Protein AF-X6LGA8-F1 (afdb_monomer)

pLDDT: mean 75.57, std 13.33, range [32.28, 92.19]

Mean predicted aligned error: 13.66 Å

Solvent-accessible surface area (backbone atoms only — not comparable to full-atom values): 10591 Å² total; per-residue (Å²): 126,65,73,75,79,48,69,68,54,48,52,50,51,20,56,72,63,32,53,94,98,47,85,37,74,84,84,83,55,81,50,72,78,73,37,45,85,49,74,48,50,72,69,56,51,54,55,22,58,78,67,74,40,46,68,60,52,52,51,52,35,40,51,52,51,49,52,56,55,47,58,57,50,51,55,50,52,54,51,51,52,52,54,47,52,55,48,50,55,48,53,53,31,58,77,67,67,39,59,67,63,46,49,52,54,48,52,64,68,62,35,52,65,74,69,91,71,88,49,79,48,77,46,81,39,82,44,55,85,89,41,60,74,53,55,55,51,51,51,51,54,49,53,54,49,52,55,51,50,30,52,54,27,50,76,70,75,42,69,59,41,59,65,51,56,38,38,38,36,41,37,101,88,48,81,46,76,53,68,72,68,87

Structure (mmCIF, N/CA/C/O backbone):
data_AF-X6LGA8-F1
#
_entry.id   AF-X6LGA8-F1
#
loop_
_atom_site.group_PDB
_atom_site.id
_atom_site.type_symbol
_atom_site.label_atom_id
_atom_site.label_alt_id
_atom_site.label_comp_id
_atom_site.label_asym_id
_atom_site.label_entity_id
_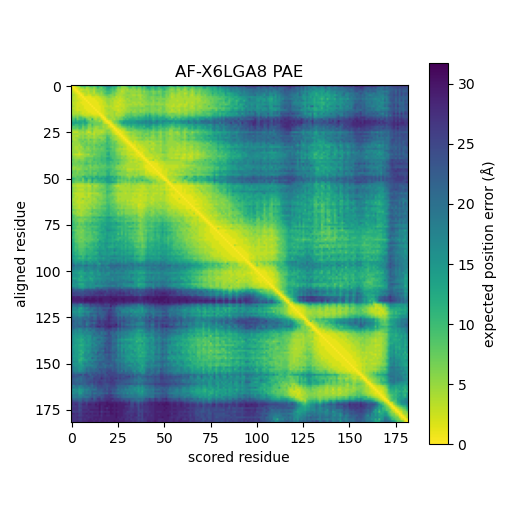atom_site.label_seq_id
_atom_site.pdbx_PDB_ins_code
_atom_site.Cartn_x
_atom_site.Cartn_y
_atom_site.Cartn_z
_atom_site.occupancy
_atom_site.B_iso_or_equiv
_atom_site.auth_seq_id
_atom_site.auth_comp_id
_atom_site.auth_asym_id
_atom_site.auth_atom_id
_atom_site.pdbx_PDB_model_num
ATOM 1 N N . THR A 1 1 ? 5.464 -0.122 -27.907 1.00 58.84 1 THR A N 1
ATOM 2 C CA . THR A 1 1 ? 6.732 -0.693 -27.401 1.00 58.84 1 THR A CA 1
ATOM 3 C C . THR A 1 1 ? 6.424 -1.488 -26.156 1.00 58.84 1 THR A C 1
ATOM 5 O O . THR A 1 1 ? 5.594 -1.033 -25.379 1.00 58.84 1 THR A O 1
ATOM 8 N N . PHE A 1 2 ? 7.019 -2.669 -25.993 1.00 66.31 2 PHE A N 1
ATOM 9 C CA . PHE A 1 2 ? 6.790 -3.534 -24.835 1.00 66.31 2 PHE A CA 1
ATOM 10 C C . PHE A 1 2 ? 8.040 -3.523 -23.955 1.00 66.31 2 PHE A C 1
ATOM 12 O O . PHE A 1 2 ? 9.129 -3.857 -24.418 1.00 66.31 2 PHE A O 1
ATOM 19 N N . LEU A 1 3 ? 7.873 -3.096 -22.706 1.00 75.31 3 LEU A N 1
ATOM 20 C CA . LEU A 1 3 ? 8.907 -3.107 -21.682 1.00 75.31 3 LEU A CA 1
ATOM 21 C C . LEU A 1 3 ? 8.407 -4.020 -20.570 1.00 75.31 3 LEU A C 1
ATOM 23 O O . LEU A 1 3 ? 7.473 -3.642 -19.869 1.00 75.31 3 LEU A O 1
ATOM 27 N N . SER A 1 4 ? 9.027 -5.188 -20.400 1.00 78.56 4 SER A N 1
ATOM 28 C CA . SER A 1 4 ? 8.792 -5.959 -19.181 1.00 78.56 4 SER A CA 1
ATOM 29 C C . SER A 1 4 ? 9.309 -5.162 -18.001 1.00 78.56 4 SER A C 1
ATOM 31 O O . SER A 1 4 ? 10.468 -4.744 -17.988 1.00 78.56 4 SER A O 1
ATOM 33 N N . GLU A 1 5 ? 8.459 -4.904 -17.019 1.00 77.06 5 GLU A N 1
ATOM 34 C CA . GLU A 1 5 ? 8.872 -4.131 -15.849 1.00 77.06 5 GLU A CA 1
ATOM 35 C C . GLU A 1 5 ? 9.581 -5.037 -14.836 1.00 77.06 5 GLU A C 1
ATOM 37 O O . GLU A 1 5 ? 10.586 -4.641 -14.240 1.00 77.06 5 GLU A O 1
ATOM 42 N N . GLU A 1 6 ? 9.120 -6.282 -14.711 1.00 80.88 6 GLU A N 1
ATOM 43 C CA . GLU A 1 6 ? 9.632 -7.253 -13.752 1.00 80.88 6 GLU A CA 1
ATOM 44 C C . GLU A 1 6 ? 10.523 -8.322 -14.395 1.00 80.88 6 GLU A C 1
ATOM 46 O O . GLU A 1 6 ? 10.325 -8.753 -15.529 1.00 80.88 6 GLU A O 1
ATOM 51 N N . LEU A 1 7 ? 11.484 -8.828 -13.617 1.00 82.06 7 LEU A N 1
ATOM 52 C CA . LEU A 1 7 ? 12.340 -9.941 -14.038 1.00 82.06 7 LEU A CA 1
ATOM 53 C C . LEU A 1 7 ? 11.559 -11.262 -14.179 1.00 82.06 7 LEU A C 1
ATOM 55 O O . LEU A 1 7 ? 11.921 -12.112 -14.988 1.00 82.06 7 LEU A O 1
ATOM 59 N N . SER A 1 8 ? 10.504 -11.439 -13.382 1.00 83.88 8 SER A N 1
ATOM 60 C CA . SER A 1 8 ? 9.582 -12.583 -13.429 1.00 83.88 8 SER A CA 1
ATOM 61 C C . SER A 1 8 ? 8.923 -12.710 -14.806 1.00 83.88 8 SER A C 1
ATOM 63 O O . SER A 1 8 ? 8.886 -13.797 -15.381 1.00 83.88 8 SER A O 1
ATOM 65 N N . GLU A 1 9 ? 8.468 -11.588 -15.356 1.00 84.31 9 GLU A N 1
ATOM 66 C CA . GLU A 1 9 ? 7.854 -11.486 -16.675 1.00 84.31 9 GLU A CA 1
ATOM 67 C C . GLU A 1 9 ? 8.860 -11.828 -17.780 1.00 84.31 9 GLU A C 1
ATOM 69 O O . GLU A 1 9 ? 8.568 -12.651 -18.647 1.00 84.31 9 GLU A O 1
ATOM 74 N N . GLU A 1 10 ? 10.087 -11.302 -17.699 1.00 85.69 10 GLU A N 1
ATOM 75 C CA . GLU A 1 10 ? 11.157 -11.653 -18.642 1.00 85.69 10 GLU A CA 1
ATOM 76 C C . GLU A 1 10 ? 11.469 -13.156 -18.624 1.00 85.69 10 GLU A C 1
ATOM 78 O O . GLU A 1 10 ? 11.628 -13.778 -19.676 1.00 85.69 10 GLU A O 1
ATOM 83 N N . LEU A 1 11 ? 11.552 -13.754 -17.430 1.00 84.88 11 LEU A N 1
ATOM 84 C CA . LEU A 1 11 ? 11.788 -15.189 -17.261 1.00 84.88 11 LEU A CA 1
ATOM 85 C C . LEU A 1 11 ? 10.626 -16.019 -17.807 1.00 84.88 11 LEU A C 1
ATOM 87 O O . LEU A 1 11 ? 10.856 -17.041 -18.451 1.00 84.88 11 LEU A O 1
ATOM 91 N N . GLN A 1 12 ? 9.388 -15.575 -17.596 1.00 86.19 12 GLN A N 1
ATOM 92 C CA . GLN A 1 12 ? 8.210 -16.251 -18.124 1.00 86.19 12 GLN A CA 1
ATOM 93 C C . GLN A 1 12 ? 8.173 -16.197 -19.656 1.00 86.19 12 GLN A C 1
ATOM 95 O O . GLN A 1 12 ? 7.895 -17.216 -20.289 1.00 86.19 12 GLN A O 1
ATOM 100 N N . ILE A 1 13 ? 8.488 -15.047 -20.259 1.00 85.06 13 ILE A N 1
ATOM 101 C CA . ILE A 1 13 ? 8.558 -14.894 -21.718 1.00 85.06 13 ILE A CA 1
ATOM 102 C C . ILE A 1 13 ? 9.653 -15.798 -22.288 1.00 85.06 13 ILE A C 1
ATOM 104 O O . ILE A 1 13 ? 9.372 -16.565 -23.205 1.00 85.06 13 ILE A O 1
ATOM 108 N N . LYS A 1 14 ? 10.857 -15.791 -21.695 1.00 86.06 14 LYS A N 1
ATOM 109 C CA . LYS A 1 14 ? 11.943 -16.720 -22.063 1.00 86.06 14 LYS A CA 1
ATOM 110 C C . LYS A 1 14 ? 11.517 -18.181 -21.964 1.00 86.06 14 LYS A C 1
ATOM 112 O O . LYS A 1 14 ? 11.856 -18.980 -22.828 1.00 86.06 14 LYS A O 1
ATOM 117 N N . GLY A 1 15 ? 10.781 -18.537 -20.913 1.00 85.00 15 GLY A N 1
ATOM 118 C CA . GLY A 1 15 ? 10.275 -19.893 -20.718 1.00 85.00 15 GLY A CA 1
ATOM 119 C C . GLY A 1 15 ? 9.264 -20.303 -21.789 1.00 85.00 15 GLY A C 1
ATOM 120 O O . GLY A 1 15 ? 9.332 -21.416 -22.295 1.00 85.00 15 GLY A O 1
ATOM 121 N N . ARG A 1 16 ? 8.359 -19.396 -22.183 1.00 83.31 16 ARG A N 1
ATOM 122 C CA . ARG A 1 16 ? 7.357 -19.647 -23.234 1.00 83.31 16 ARG A CA 1
ATOM 123 C C . ARG A 1 16 ? 7.960 -19.734 -24.638 1.00 83.31 16 ARG A C 1
ATOM 125 O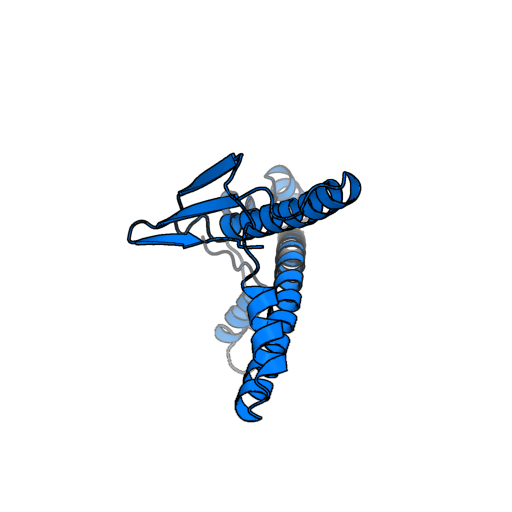 O . ARG A 1 16 ? 7.369 -20.379 -25.497 1.00 83.31 16 ARG A O 1
ATOM 132 N N . THR A 1 17 ? 9.101 -19.091 -24.882 1.00 81.19 17 THR A N 1
ATOM 133 C CA . THR A 1 17 ? 9.795 -19.122 -26.181 1.00 81.19 17 THR A CA 1
ATOM 134 C C . THR A 1 17 ? 10.826 -20.248 -26.298 1.00 81.19 1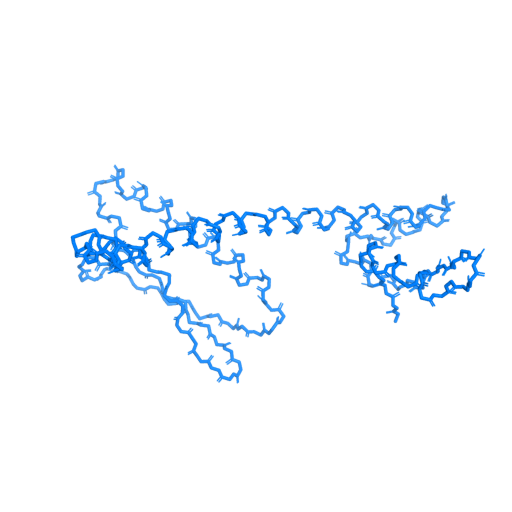7 THR A C 1
ATOM 136 O O . THR A 1 17 ? 11.322 -20.507 -27.395 1.00 81.19 17 THR A O 1
ATOM 139 N N . ALA A 1 18 ? 11.137 -20.946 -25.201 1.00 83.38 18 ALA A N 1
ATOM 140 C CA . ALA A 1 18 ? 12.048 -22.085 -25.186 1.00 83.38 18 ALA A CA 1
ATOM 141 C C . ALA A 1 18 ? 11.397 -23.343 -25.796 1.00 83.38 18 ALA A C 1
ATOM 143 O O . ALA A 1 18 ? 10.286 -23.724 -25.430 1.00 83.38 18 ALA A O 1
ATOM 144 N N . ARG A 1 19 ? 12.103 -24.029 -26.707 1.00 75.31 19 ARG A N 1
ATOM 145 C CA . ARG A 1 19 ? 11.732 -25.379 -27.179 1.00 75.31 19 ARG A CA 1
ATOM 146 C C . ARG A 1 19 ? 12.438 -26.442 -26.333 1.00 75.31 19 ARG A C 1
ATOM 148 O O . ARG A 1 19 ? 13.456 -26.149 -25.706 1.00 75.31 19 ARG A O 1
ATOM 155 N N . GLN A 1 20 ? 11.919 -27.672 -26.321 1.00 79.25 20 GLN A N 1
ATOM 156 C CA . GLN A 1 20 ? 12.445 -28.770 -25.498 1.00 79.25 20 GLN A CA 1
ATOM 157 C C . GLN A 1 20 ? 13.973 -28.912 -25.645 1.00 79.25 20 GLN A C 1
ATOM 159 O O . GLN A 1 20 ? 14.481 -29.099 -26.746 1.00 79.25 20 GLN A O 1
ATOM 164 N N . GLY A 1 21 ? 14.696 -28.784 -24.527 1.00 74.06 21 GLY A N 1
ATOM 165 C CA . GLY A 1 21 ? 16.160 -28.899 -24.471 1.00 74.06 21 GLY A CA 1
ATOM 166 C C . GLY A 1 21 ? 16.955 -27.650 -24.877 1.00 74.06 21 GLY A C 1
ATOM 167 O O . GLY A 1 21 ? 18.180 -27.696 -24.862 1.00 74.06 21 GLY A O 1
ATOM 168 N N . SER A 1 22 ? 16.299 -26.534 -25.210 1.00 75.12 22 SER A N 1
ATOM 169 C CA . SER A 1 22 ? 16.959 -25.293 -25.644 1.00 75.12 22 SER A CA 1
ATOM 170 C C . SER A 1 22 ? 16.594 -24.101 -24.757 1.00 75.12 22 SER A C 1
ATOM 172 O O . SER A 1 22 ? 15.480 -24.011 -24.244 1.00 75.12 22 SER A O 1
ATOM 174 N N . TYR A 1 23 ? 17.535 -23.173 -24.568 1.00 74.88 23 TYR A N 1
ATOM 175 C CA . TYR A 1 23 ? 17.286 -21.934 -23.830 1.00 74.88 23 TYR A CA 1
ATOM 176 C C . TYR A 1 23 ? 16.536 -20.925 -24.707 1.00 74.88 23 TYR A C 1
ATOM 178 O O . TYR A 1 23 ? 16.934 -20.659 -25.840 1.00 74.88 23 TYR A O 1
ATOM 186 N N . GLY A 1 24 ? 15.465 -20.335 -24.171 1.00 75.56 24 GLY A N 1
ATOM 187 C CA . GLY A 1 24 ? 14.749 -19.242 -24.827 1.00 75.56 24 GLY A CA 1
ATOM 188 C C . GLY A 1 24 ? 15.560 -17.944 -24.818 1.00 75.56 24 GLY A C 1
ATOM 189 O O . GLY A 1 24 ? 16.234 -17.617 -23.836 1.00 75.56 24 GLY A O 1
ATOM 190 N N . SER A 1 25 ? 15.487 -17.186 -25.911 1.00 77.56 25 SER A N 1
ATOM 191 C CA . SER A 1 25 ? 16.092 -15.859 -26.024 1.00 77.56 25 SER A CA 1
ATOM 192 C C . SER A 1 25 ? 15.083 -14.758 -25.686 1.00 77.56 25 SER A C 1
ATOM 194 O O . SER A 1 25 ? 13.866 -14.954 -25.712 1.00 77.56 25 SER A O 1
ATOM 196 N N . TYR A 1 26 ? 15.602 -13.586 -25.323 1.00 80.50 26 TYR A N 1
ATOM 197 C CA . TYR A 1 26 ? 14.805 -12.408 -25.003 1.00 80.50 26 TYR A CA 1
ATOM 198 C C . TYR A 1 26 ? 15.561 -11.154 -25.404 1.00 80.50 26 TYR A C 1
ATOM 200 O O . TYR A 1 26 ? 16.740 -11.007 -25.079 1.00 80.50 26 TYR A O 1
ATOM 208 N N . SER A 1 27 ? 14.863 -10.247 -26.071 1.00 75.19 27 SER A N 1
ATOM 209 C CA . SER A 1 27 ? 15.382 -8.954 -26.496 1.00 75.19 27 SER A CA 1
ATOM 210 C C . SER A 1 27 ? 14.364 -7.872 -26.170 1.00 75.19 27 SER A C 1
ATOM 212 O O . SER A 1 27 ? 13.168 -8.059 -26.387 1.00 75.19 27 SER A O 1
ATOM 214 N N . LEU A 1 28 ? 14.844 -6.732 -25.682 1.00 77.25 28 LEU A N 1
ATOM 215 C CA . LEU A 1 28 ? 14.017 -5.575 -25.361 1.00 77.25 28 LEU A CA 1
ATOM 216 C C . LEU A 1 28 ? 14.051 -4.567 -26.508 1.00 77.25 28 LEU A C 1
ATOM 218 O O . LEU A 1 28 ? 15.125 -4.144 -26.929 1.00 77.25 28 LEU A O 1
ATOM 222 N N . VAL A 1 29 ? 12.874 -4.130 -26.953 1.00 76.69 29 VAL A N 1
ATOM 223 C CA . VAL A 1 29 ? 12.729 -2.951 -27.814 1.00 76.69 29 VAL A CA 1
ATOM 224 C C . VAL A 1 29 ? 12.207 -1.823 -26.937 1.00 76.69 29 VAL A C 1
ATOM 226 O O . VAL A 1 29 ? 11.048 -1.828 -26.522 1.00 76.69 29 VAL A O 1
ATOM 229 N N . LEU A 1 30 ? 13.087 -0.882 -26.603 1.00 76.19 30 LEU A N 1
ATOM 230 C CA . LEU A 1 30 ? 12.812 0.177 -25.636 1.00 76.19 30 LEU A CA 1
ATOM 231 C C . LEU A 1 30 ? 12.472 1.486 -26.345 1.00 76.19 30 LEU A C 1
ATOM 233 O O . LEU A 1 30 ? 13.085 1.839 -27.347 1.00 76.19 30 LEU A O 1
ATOM 237 N N . CYS A 1 31 ? 11.498 2.209 -25.799 1.00 80.88 31 CYS A N 1
ATOM 238 C CA . CYS A 1 31 ? 11.235 3.595 -26.160 1.00 80.88 31 CYS A CA 1
ATOM 239 C C . CYS A 1 31 ? 11.722 4.479 -25.017 1.00 80.88 31 CYS A C 1
ATOM 241 O O . CYS A 1 31 ? 11.371 4.215 -23.866 1.00 80.88 31 CYS A O 1
ATOM 243 N N . ASP A 1 32 ? 12.477 5.530 -25.332 1.00 80.94 32 ASP A N 1
ATOM 244 C CA . ASP A 1 32 ? 13.072 6.428 -24.335 1.00 80.94 32 ASP A CA 1
ATOM 245 C C . ASP A 1 32 ? 12.023 6.976 -23.355 1.00 80.94 32 ASP A C 1
ATOM 247 O O . ASP A 1 32 ? 12.227 6.943 -22.145 1.00 80.94 32 ASP A O 1
ATOM 251 N N . LYS A 1 33 ? 10.841 7.355 -23.863 1.00 81.12 33 LYS A N 1
ATOM 252 C CA . LYS A 1 33 ? 9.720 7.855 -23.044 1.00 81.12 33 LYS A CA 1
ATOM 253 C C . LYS A 1 33 ? 9.244 6.843 -21.997 1.00 81.12 33 LYS A C 1
ATOM 255 O O . LYS A 1 33 ? 8.800 7.219 -20.921 1.00 81.12 33 LYS A O 1
ATOM 260 N N . SER A 1 34 ? 9.321 5.547 -22.297 1.00 77.44 34 SER A N 1
ATOM 261 C CA . SER A 1 34 ? 8.911 4.487 -21.366 1.00 77.44 34 SER A CA 1
ATOM 262 C C . SER A 1 34 ? 9.927 4.267 -20.238 1.00 77.44 34 SER A C 1
ATOM 264 O O . SER A 1 34 ? 9.580 3.674 -19.220 1.00 77.44 34 SER A O 1
ATOM 266 N N . LEU A 1 35 ? 11.167 4.740 -20.398 1.00 79.69 35 LEU A N 1
ATOM 267 C CA . LEU A 1 35 ? 12.236 4.604 -19.406 1.00 79.69 35 LEU A CA 1
ATOM 268 C C . LEU A 1 35 ? 12.243 5.744 -18.373 1.00 79.69 35 LEU A C 1
ATOM 270 O O . LEU A 1 35 ? 12.781 5.564 -17.280 1.00 79.69 35 LEU A O 1
ATOM 274 N N . GLU A 1 36 ? 11.572 6.864 -18.662 1.00 81.31 36 GLU A N 1
ATOM 275 C CA . GLU A 1 36 ? 11.438 8.013 -17.749 1.00 81.31 36 GLU A CA 1
ATOM 276 C C . GLU A 1 36 ? 10.794 7.624 -16.406 1.00 81.31 36 GLU A C 1
ATOM 278 O O . GLU A 1 36 ? 11.198 8.125 -15.357 1.00 81.31 36 GLU A O 1
ATOM 283 N N . LYS A 1 37 ? 9.867 6.650 -16.405 1.00 80.88 37 LYS A N 1
ATOM 284 C CA . LYS A 1 37 ? 9.252 6.088 -15.183 1.00 80.88 37 LYS A CA 1
ATOM 285 C C . LYS A 1 37 ? 10.289 5.531 -14.197 1.00 80.88 37 LYS A C 1
ATOM 287 O O . LYS A 1 37 ? 10.052 5.538 -12.992 1.00 80.88 37 LYS A O 1
ATOM 292 N N . PHE A 1 38 ? 11.436 5.070 -14.695 1.00 81.50 38 PHE A N 1
ATOM 293 C CA . PHE A 1 38 ? 12.536 4.523 -13.895 1.00 81.50 38 PHE A CA 1
ATOM 294 C C . PHE A 1 38 ? 13.641 5.549 -13.618 1.00 81.50 38 PHE A C 1
ATOM 296 O O . PHE A 1 38 ? 14.730 5.166 -13.191 1.00 81.50 38 PHE A O 1
ATOM 303 N N . LEU A 1 39 ? 13.369 6.840 -13.856 1.00 82.50 39 LEU A N 1
ATOM 304 C CA . LEU A 1 39 ? 14.324 7.941 -13.707 1.00 82.50 39 LEU A CA 1
ATOM 305 C C . LEU A 1 39 ? 15.579 7.760 -14.576 1.00 82.50 39 LEU A C 1
ATOM 307 O O . LEU A 1 39 ? 16.674 8.155 -14.183 1.00 82.50 39 LEU A O 1
ATOM 311 N N . ILE A 1 40 ? 15.424 7.130 -15.743 1.00 84.31 40 ILE A N 1
ATOM 312 C CA . ILE A 1 40 ? 16.495 6.987 -16.730 1.00 84.31 40 ILE A CA 1
ATOM 313 C C . ILE A 1 40 ? 16.405 8.182 -17.674 1.00 84.31 40 ILE A C 1
ATOM 315 O O . ILE A 1 40 ? 15.399 8.356 -18.364 1.00 84.31 40 ILE A O 1
ATOM 319 N N . THR A 1 41 ? 17.447 9.008 -17.702 1.00 85.31 41 THR A N 1
ATOM 320 C CA . THR A 1 41 ? 17.514 10.176 -18.586 1.00 85.31 41 THR A CA 1
ATOM 321 C C . THR A 1 41 ? 18.128 9.818 -19.939 1.00 85.31 41 THR A C 1
ATOM 323 O O . THR A 1 41 ? 18.797 8.795 -20.085 1.00 85.31 41 THR A O 1
ATOM 326 N N . LYS A 1 42 ? 17.950 10.681 -20.950 1.00 82.94 42 LYS A N 1
ATOM 327 C CA . LYS A 1 42 ? 18.606 10.501 -22.260 1.00 82.94 42 LYS A CA 1
ATOM 328 C C . LYS A 1 42 ? 20.131 10.420 -22.148 1.00 82.94 42 LYS A C 1
ATOM 330 O O . LYS A 1 42 ? 20.731 9.567 -22.788 1.00 82.94 42 LYS A O 1
ATOM 335 N N . ALA A 1 43 ? 20.732 11.226 -21.271 1.00 82.88 43 ALA A N 1
ATOM 336 C CA . ALA A 1 43 ? 22.171 11.186 -21.021 1.00 82.88 43 ALA A CA 1
ATOM 337 C C . ALA A 1 43 ? 22.626 9.813 -20.494 1.00 82.88 43 ALA A C 1
ATOM 339 O O . ALA A 1 43 ? 23.649 9.288 -20.931 1.00 82.88 43 ALA A O 1
ATOM 340 N N . ASP A 1 44 ? 21.841 9.190 -19.609 1.00 82.38 44 ASP A N 1
ATOM 341 C CA . ASP A 1 44 ? 22.131 7.844 -19.102 1.00 82.38 44 ASP A CA 1
ATOM 342 C C . ASP A 1 44 ? 22.051 6.784 -20.211 1.00 82.38 44 ASP A C 1
ATOM 344 O O . ASP A 1 44 ? 22.861 5.856 -20.245 1.00 82.38 44 ASP A O 1
ATOM 348 N N . ILE A 1 45 ? 21.094 6.928 -21.135 1.00 83.38 45 ILE A N 1
ATOM 349 C CA . ILE A 1 45 ? 20.923 6.029 -22.286 1.00 83.38 45 ILE A CA 1
ATOM 350 C C . ILE A 1 45 ? 22.118 6.143 -23.234 1.00 83.38 45 ILE A C 1
ATOM 352 O O . ILE A 1 45 ? 22.668 5.117 -23.635 1.00 83.38 45 ILE A O 1
ATOM 356 N N . ASP A 1 46 ? 22.533 7.364 -23.569 1.00 84.31 46 ASP A N 1
ATOM 357 C CA . ASP A 1 46 ? 23.643 7.616 -24.493 1.00 84.31 46 ASP A CA 1
ATOM 358 C C . ASP A 1 46 ? 24.977 7.119 -23.913 1.00 84.31 46 ASP A C 1
ATOM 360 O O . ASP A 1 46 ? 25.731 6.408 -24.587 1.00 84.31 46 ASP A O 1
ATOM 364 N N . ASN A 1 47 ? 25.224 7.370 -22.625 1.00 83.88 47 ASN A N 1
ATOM 365 C CA . ASN A 1 47 ? 26.384 6.833 -21.910 1.00 83.88 47 ASN A CA 1
ATOM 366 C C . ASN A 1 47 ? 26.377 5.296 -21.873 1.00 83.88 47 ASN A C 1
ATOM 368 O O . ASN A 1 47 ? 27.393 4.650 -22.141 1.00 83.88 47 ASN A O 1
ATOM 372 N N . ALA A 1 48 ? 25.228 4.680 -21.589 1.00 82.94 48 ALA A N 1
ATOM 373 C CA . ALA A 1 48 ? 25.127 3.227 -21.502 1.00 82.94 48 ALA A CA 1
ATOM 374 C C . ALA A 1 48 ? 25.171 2.528 -22.869 1.00 82.94 48 ALA A C 1
ATOM 376 O O . ALA A 1 48 ? 25.620 1.382 -22.948 1.00 82.94 48 ALA A O 1
ATOM 377 N N . ARG A 1 49 ? 24.736 3.203 -23.942 1.00 83.50 49 ARG A N 1
ATOM 378 C CA . ARG A 1 49 ? 24.883 2.736 -25.327 1.00 83.50 49 ARG A CA 1
ATOM 379 C C . ARG A 1 49 ? 26.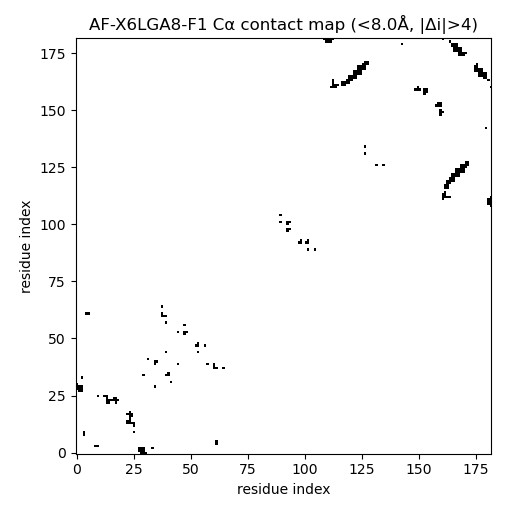352 2.742 -25.742 1.00 83.50 49 ARG A C 1
ATOM 381 O O . ARG A 1 49 ? 26.814 1.754 -26.302 1.00 83.50 49 ARG A O 1
ATOM 388 N N . SER A 1 50 ? 27.082 3.797 -25.382 1.00 79.88 50 SER A N 1
ATOM 389 C CA . SER A 1 50 ? 28.527 3.924 -25.619 1.00 79.88 50 SER A CA 1
ATOM 390 C C . SER A 1 50 ? 29.335 2.835 -24.900 1.00 79.88 50 SER A C 1
ATOM 392 O O . SER A 1 50 ? 30.309 2.321 -25.438 1.00 79.88 50 SER A O 1
ATOM 394 N N . ALA A 1 51 ? 28.901 2.445 -23.697 1.00 81.00 51 ALA A N 1
ATOM 395 C CA . ALA A 1 51 ? 29.549 1.422 -22.875 1.00 81.00 51 ALA A CA 1
ATOM 396 C C . ALA A 1 51 ? 29.042 -0.018 -23.116 1.00 81.00 51 ALA A C 1
ATOM 398 O O . ALA A 1 51 ? 29.495 -0.936 -22.438 1.00 81.00 51 ALA A O 1
ATOM 399 N N . GLY A 1 52 ? 28.061 -0.233 -24.003 1.00 81.06 52 GLY A N 1
ATOM 400 C CA . GLY A 1 52 ? 27.459 -1.554 -24.247 1.00 81.06 52 GLY A CA 1
ATOM 401 C C . GLY A 1 52 ? 26.658 -2.144 -23.071 1.00 81.06 52 GLY A C 1
ATOM 402 O O . GLY A 1 52 ? 26.281 -3.312 -23.102 1.00 81.06 52 GLY A O 1
ATOM 403 N N . ASN A 1 53 ? 26.354 -1.346 -22.041 1.00 83.81 53 ASN A N 1
ATOM 404 C CA . ASN A 1 53 ? 25.816 -1.806 -20.752 1.00 83.81 53 ASN A CA 1
ATOM 405 C C . ASN A 1 53 ? 24.352 -1.397 -20.497 1.00 83.81 53 ASN A C 1
ATOM 407 O O . ASN A 1 53 ? 23.868 -1.453 -19.363 1.00 83.81 53 ASN A O 1
ATOM 411 N N . LEU A 1 54 ? 23.616 -1.013 -21.545 1.00 81.50 54 LEU A N 1
ATOM 412 C CA . LEU A 1 54 ? 22.243 -0.494 -21.452 1.00 81.50 54 LEU A CA 1
ATOM 413 C C . LEU A 1 54 ? 21.279 -1.426 -20.699 1.00 81.50 54 LEU A C 1
ATOM 415 O O . LEU A 1 54 ? 20.483 -0.970 -19.877 1.00 81.50 54 LEU A O 1
ATOM 419 N N . TYR A 1 55 ? 21.371 -2.737 -20.934 1.00 82.69 55 TYR A N 1
ATOM 420 C CA . TYR A 1 55 ? 20.525 -3.715 -20.248 1.00 82.69 55 TYR A CA 1
ATOM 421 C C . TYR A 1 55 ? 20.802 -3.774 -18.739 1.00 82.69 55 TYR A C 1
ATOM 423 O O . TYR A 1 55 ? 19.866 -3.815 -17.940 1.00 82.69 55 TYR A O 1
ATOM 431 N N . LEU A 1 56 ? 22.078 -3.749 -18.338 1.00 83.25 56 LEU A N 1
ATOM 432 C CA . LEU A 1 56 ? 22.473 -3.803 -16.929 1.00 83.25 56 LEU A CA 1
ATOM 433 C C . LEU A 1 56 ? 22.017 -2.551 -16.180 1.00 83.25 56 LEU A C 1
ATOM 435 O O . LEU A 1 56 ? 21.441 -2.672 -15.098 1.00 83.25 56 LEU A O 1
ATOM 439 N N . LEU A 1 57 ? 22.190 -1.373 -16.787 1.00 85.44 57 LEU A N 1
ATOM 440 C CA . LEU A 1 57 ? 21.699 -0.110 -16.238 1.00 85.44 57 LEU A CA 1
ATOM 441 C C . LEU A 1 57 ? 20.173 -0.137 -16.066 1.00 85.44 57 LEU A C 1
ATOM 443 O O . LEU A 1 57 ? 19.665 0.122 -14.975 1.00 85.44 57 LEU A O 1
ATOM 447 N N . SER A 1 58 ? 19.443 -0.497 -17.127 1.00 81.44 58 SER A N 1
ATOM 448 C CA . SER A 1 58 ? 17.978 -0.566 -17.100 1.00 81.44 58 SER A CA 1
ATOM 449 C C . SER A 1 58 ? 17.480 -1.553 -16.042 1.00 81.44 58 SER A C 1
ATOM 451 O O . SER A 1 58 ? 16.559 -1.250 -15.285 1.00 81.44 58 SER A O 1
ATOM 453 N N . ARG A 1 59 ? 18.116 -2.723 -15.924 1.00 83.88 59 ARG A N 1
ATOM 454 C CA . ARG A 1 59 ? 17.788 -3.715 -14.895 1.00 83.88 59 ARG A CA 1
ATOM 455 C C . ARG A 1 59 ? 18.031 -3.179 -13.484 1.00 83.88 59 ARG A C 1
ATOM 457 O O . ARG A 1 59 ? 17.172 -3.357 -12.625 1.00 83.88 59 ARG A O 1
ATOM 464 N N . ALA A 1 60 ? 19.167 -2.527 -13.238 1.00 85.56 60 ALA A N 1
ATOM 465 C CA . ALA A 1 60 ? 19.485 -1.962 -11.928 1.00 85.56 60 ALA A CA 1
ATOM 466 C C . ALA A 1 60 ? 18.452 -0.905 -11.509 1.00 85.56 60 ALA A C 1
ATOM 468 O O . ALA A 1 60 ? 17.896 -0.993 -10.415 1.00 85.56 60 ALA A O 1
ATOM 469 N N . LYS A 1 61 ? 18.116 0.021 -12.415 1.00 85.38 61 LYS A N 1
ATOM 470 C CA . LYS A 1 61 ? 17.125 1.078 -12.175 1.00 85.38 61 LYS A CA 1
ATOM 471 C C . LYS A 1 61 ? 15.712 0.540 -11.960 1.00 85.38 61 LYS A C 1
ATOM 473 O O . LYS A 1 61 ? 15.033 0.981 -11.034 1.00 85.38 61 LYS A O 1
ATOM 478 N N . ARG A 1 62 ? 15.289 -0.471 -12.731 1.00 85.19 62 ARG A N 1
ATOM 479 C CA . ARG A 1 62 ? 14.022 -1.183 -12.480 1.00 85.19 62 ARG A CA 1
ATOM 480 C C . ARG A 1 62 ? 14.006 -1.808 -11.083 1.00 85.19 62 ARG A C 1
ATOM 482 O O . ARG A 1 62 ? 13.068 -1.584 -10.323 1.00 85.19 62 ARG A O 1
ATOM 489 N N . CYS A 1 63 ? 15.066 -2.520 -10.697 1.00 84.50 63 CYS A N 1
ATOM 490 C CA . CYS A 1 63 ? 15.176 -3.109 -9.360 1.00 84.50 63 CYS A CA 1
ATOM 491 C C . CYS A 1 63 ? 15.134 -2.059 -8.237 1.00 84.50 63 CYS A C 1
ATOM 493 O O . CYS A 1 63 ? 14.497 -2.298 -7.215 1.00 84.50 63 CYS A O 1
ATOM 495 N N . GLU A 1 64 ? 15.801 -0.913 -8.394 1.00 85.88 64 GLU A N 1
ATOM 496 C CA . GLU A 1 64 ? 15.752 0.189 -7.420 1.00 85.88 64 GLU A CA 1
ATOM 497 C C . GLU A 1 64 ? 14.342 0.768 -7.274 1.00 85.88 64 GLU A C 1
ATOM 499 O O . GLU A 1 64 ? 13.842 0.898 -6.153 1.00 85.88 64 GLU A O 1
ATOM 504 N N . PHE A 1 65 ? 13.675 1.042 -8.399 1.00 84.56 65 PHE A N 1
ATOM 505 C CA . PHE A 1 65 ? 12.296 1.524 -8.422 1.00 84.56 65 PHE A CA 1
ATOM 506 C C . PHE A 1 65 ? 11.370 0.584 -7.645 1.00 84.56 65 PHE A C 1
ATOM 508 O O . PHE A 1 65 ? 10.703 1.000 -6.694 1.00 84.56 65 PHE A O 1
ATOM 515 N N . PHE A 1 66 ? 11.399 -0.711 -7.964 1.00 82.12 66 PHE A N 1
ATOM 516 C CA . PHE A 1 66 ? 10.565 -1.692 -7.277 1.00 82.12 66 PHE A CA 1
ATOM 517 C C . PHE A 1 66 ? 10.955 -1.893 -5.810 1.00 82.12 66 PHE A C 1
ATOM 519 O O . PHE A 1 66 ? 10.070 -2.022 -4.970 1.00 82.12 66 PHE A O 1
ATOM 526 N N . LYS A 1 67 ? 12.243 -1.831 -5.439 1.00 84.69 67 LYS A N 1
ATOM 527 C CA . LYS A 1 67 ? 12.660 -1.860 -4.022 1.00 84.69 67 LYS A CA 1
ATOM 528 C C . LYS A 1 67 ? 11.991 -0.745 -3.217 1.00 84.69 67 LYS A C 1
ATOM 530 O O . LYS A 1 67 ? 11.488 -1.009 -2.125 1.00 84.69 67 LYS A O 1
ATOM 535 N N . SER A 1 68 ? 11.958 0.475 -3.754 1.00 80.75 68 SER A N 1
ATOM 536 C CA . SER A 1 68 ? 11.294 1.608 -3.097 1.00 80.75 68 SER A CA 1
ATOM 537 C C . SER A 1 68 ? 9.778 1.407 -2.974 1.00 80.75 68 SER A C 1
ATOM 539 O O . SER A 1 68 ? 9.214 1.590 -1.893 1.00 80.75 68 SER A O 1
ATOM 541 N N . GLN A 1 69 ? 9.128 0.926 -4.036 1.00 78.50 69 GLN A N 1
ATOM 542 C CA . GLN A 1 69 ? 7.690 0.654 -4.052 1.00 78.50 69 GLN A CA 1
ATOM 543 C C . GLN A 1 69 ? 7.307 -0.477 -3.076 1.00 78.50 69 GLN A C 1
ATOM 545 O O . GLN A 1 69 ? 6.318 -0.382 -2.339 1.00 78.50 69 GLN A O 1
ATOM 550 N N . TYR A 1 70 ? 8.115 -1.538 -3.011 1.00 79.62 70 TYR A N 1
ATOM 551 C CA . TYR A 1 70 ? 7.913 -2.648 -2.084 1.00 79.62 70 TYR A CA 1
ATOM 552 C C . TYR A 1 70 ? 8.187 -2.255 -0.635 1.00 79.62 70 TYR A C 1
ATOM 554 O O . TYR A 1 70 ? 7.498 -2.746 0.257 1.00 79.62 70 TYR A O 1
ATOM 562 N N . ALA A 1 71 ? 9.138 -1.354 -0.372 1.00 80.38 71 ALA A N 1
ATOM 563 C CA . ALA A 1 71 ? 9.389 -0.857 0.979 1.00 80.38 71 ALA A CA 1
ATOM 564 C C . ALA A 1 71 ? 8.158 -0.143 1.562 1.00 80.38 71 ALA A C 1
ATOM 566 O O . ALA A 1 71 ? 7.819 -0.355 2.728 1.00 80.38 71 ALA A O 1
ATOM 567 N N . GLU A 1 72 ? 7.452 0.654 0.753 1.00 71.19 72 GLU A N 1
ATOM 568 C CA . GLU A 1 72 ? 6.176 1.265 1.145 1.00 71.19 72 GLU A CA 1
ATOM 569 C C . GLU A 1 72 ? 5.081 0.204 1.337 1.00 71.19 72 GLU A C 1
ATOM 571 O O . GLU A 1 72 ? 4.423 0.166 2.379 1.00 71.19 72 GLU A O 1
ATOM 576 N N . SER A 1 73 ? 4.932 -0.713 0.378 1.00 75.62 73 SER A N 1
ATOM 577 C CA . SER A 1 73 ? 3.907 -1.767 0.421 1.00 75.62 73 SER A CA 1
ATOM 578 C C . SER A 1 73 ? 4.081 -2.709 1.619 1.00 75.62 73 SER A C 1
ATOM 580 O O . SER A 1 73 ? 3.107 -3.107 2.257 1.00 75.62 73 SER A O 1
ATOM 582 N N . LYS A 1 74 ? 5.324 -3.012 2.010 1.00 81.00 74 LYS A N 1
ATOM 583 C CA . LYS A 1 74 ? 5.640 -3.857 3.170 1.00 81.00 74 LYS A CA 1
ATOM 584 C C . LYS A 1 74 ? 5.164 -3.241 4.487 1.00 81.00 74 LYS A C 1
ATOM 586 O O . LYS A 1 74 ? 4.728 -3.974 5.375 1.00 81.00 74 LYS A O 1
ATOM 591 N N . LYS A 1 75 ? 5.183 -1.906 4.614 1.00 77.50 75 LYS A N 1
ATOM 592 C CA . LYS A 1 75 ? 4.607 -1.212 5.781 1.00 77.50 75 LYS A CA 1
ATOM 593 C C . LYS A 1 75 ? 3.100 -1.450 5.868 1.00 77.50 75 LYS A C 1
ATOM 595 O O . LYS A 1 75 ? 2.592 -1.730 6.952 1.00 77.50 75 LYS A O 1
ATOM 600 N N . TYR A 1 76 ? 2.405 -1.403 4.730 1.00 72.50 76 TYR A N 1
ATOM 601 C CA . TYR A 1 76 ? 0.970 -1.676 4.668 1.00 72.50 76 TYR A CA 1
ATOM 602 C C . TYR A 1 76 ? 0.648 -3.127 5.018 1.00 72.50 76 TYR A C 1
ATOM 604 O O . TYR A 1 76 ? -0.239 -3.360 5.829 1.00 72.50 76 TYR A O 1
ATOM 612 N N . VAL A 1 77 ? 1.396 -4.094 4.482 1.00 80.56 77 VAL A N 1
ATOM 613 C CA . VAL A 1 77 ? 1.209 -5.513 4.827 1.00 80.56 77 VAL A CA 1
ATOM 614 C C . VAL A 1 77 ? 1.361 -5.727 6.335 1.00 80.56 77 VAL A C 1
ATOM 616 O O . VAL A 1 77 ? 0.545 -6.416 6.940 1.00 80.56 77 VAL A O 1
ATOM 619 N N . GLY A 1 78 ? 2.342 -5.076 6.970 1.00 83.38 78 GLY A N 1
ATOM 620 C CA . GLY A 1 78 ? 2.507 -5.122 8.424 1.00 83.38 78 GLY A CA 1
ATOM 621 C C . GLY A 1 78 ? 1.320 -4.529 9.192 1.00 83.38 78 GLY A C 1
ATOM 622 O O . GLY A 1 78 ? 0.871 -5.115 10.175 1.00 83.38 78 GLY A O 1
ATOM 623 N N . HIS A 1 79 ? 0.785 -3.391 8.744 1.00 78.56 79 HIS A N 1
ATOM 624 C CA . HIS A 1 79 ? -0.420 -2.797 9.331 1.00 78.56 79 HIS A CA 1
ATOM 625 C C . HIS A 1 79 ? -1.655 -3.688 9.127 1.00 78.56 79 HIS A C 1
ATOM 627 O O . HIS A 1 79 ? -2.392 -3.949 10.072 1.00 78.56 79 HIS A O 1
ATOM 633 N N . ALA A 1 80 ? -1.864 -4.199 7.913 1.00 80.81 80 ALA A N 1
ATOM 634 C CA . ALA A 1 80 ? -2.965 -5.093 7.575 1.00 80.81 80 ALA A CA 1
ATOM 635 C C . ALA A 1 80 ? -2.916 -6.392 8.393 1.00 80.81 80 ALA A C 1
ATOM 637 O O . ALA A 1 80 ? -3.950 -6.837 8.878 1.00 80.81 80 ALA A O 1
ATOM 638 N N . ALA A 1 81 ? -1.726 -6.954 8.624 1.00 88.75 81 ALA A N 1
ATOM 639 C CA . ALA A 1 81 ? -1.549 -8.127 9.478 1.00 88.75 81 ALA A CA 1
ATOM 640 C C . ALA A 1 81 ? -1.942 -7.851 10.941 1.00 88.75 81 ALA A C 1
ATOM 642 O O . ALA A 1 81 ? -2.600 -8.679 11.570 1.00 88.75 81 ALA A O 1
ATOM 643 N N . LYS A 1 82 ? -1.587 -6.674 11.481 1.00 87.31 82 LYS A N 1
ATOM 644 C CA . LYS A 1 82 ? -2.014 -6.255 12.828 1.00 87.31 82 LYS A CA 1
ATOM 645 C C . LYS A 1 82 ? -3.532 -6.092 12.909 1.00 87.31 82 LYS A C 1
ATOM 647 O O . LYS A 1 82 ? -4.151 -6.637 13.817 1.00 87.31 82 LYS A O 1
ATOM 652 N N . GLU A 1 83 ? -4.128 -5.394 11.943 1.00 83.00 83 GLU A N 1
ATOM 653 C CA . GLU A 1 83 ? -5.581 -5.194 11.874 1.00 83.00 83 GLU A CA 1
ATOM 654 C C . GLU A 1 83 ? -6.341 -6.514 11.738 1.00 83.00 83 GLU A C 1
ATOM 656 O O . GLU A 1 83 ? -7.368 -6.705 12.394 1.00 83.00 83 GLU A O 1
ATOM 661 N N . HIS A 1 84 ? -5.813 -7.439 10.935 1.00 89.12 84 HIS A N 1
ATOM 662 C CA . HIS A 1 84 ? -6.365 -8.776 10.770 1.00 89.12 84 HIS A CA 1
ATOM 663 C C . HIS A 1 84 ? -6.369 -9.537 12.097 1.00 89.12 84 HIS A C 1
ATOM 665 O O . HIS A 1 84 ? -7.428 -9.989 12.526 1.00 89.12 84 HIS A O 1
ATOM 671 N N . LYS A 1 85 ? -5.232 -9.574 12.804 1.00 91.00 85 LYS A N 1
ATOM 672 C CA . LYS A 1 85 ? -5.120 -10.222 14.118 1.00 91.00 85 LYS A CA 1
ATOM 673 C C . LYS A 1 85 ? -6.103 -9.637 15.139 1.00 91.00 85 LYS A C 1
ATOM 675 O O . LYS A 1 85 ? -6.785 -10.377 15.842 1.00 91.00 85 LYS A O 1
ATOM 680 N N . LEU A 1 86 ? -6.234 -8.310 15.190 1.00 85.75 86 LEU A N 1
ATOM 681 C CA . LEU A 1 86 ? -7.209 -7.646 16.064 1.00 85.75 86 LEU A CA 1
ATOM 682 C C . LEU A 1 86 ? -8.657 -8.019 15.712 1.00 85.75 86 LEU A C 1
ATOM 684 O O . LEU A 1 86 ? -9.495 -8.154 16.607 1.00 85.75 86 LEU A O 1
ATOM 688 N N . GLY A 1 87 ? -8.952 -8.181 14.419 1.00 87.38 87 GLY A N 1
ATOM 689 C CA . GLY A 1 87 ? -10.237 -8.672 13.925 1.00 87.38 87 GLY A CA 1
ATOM 690 C C . GLY A 1 87 ? -10.516 -10.114 14.346 1.00 87.38 87 GLY A C 1
ATOM 691 O O . GLY A 1 87 ? -11.600 -10.396 14.851 1.00 87.38 87 GLY A O 1
ATOM 692 N N . GLU A 1 88 ? -9.536 -11.009 14.219 1.00 90.44 88 GLU A N 1
ATOM 693 C CA . GLU A 1 88 ? -9.662 -12.399 14.671 1.00 90.44 88 GLU A CA 1
ATOM 694 C C . GLU A 1 88 ? -9.912 -12.492 16.177 1.00 90.44 88 GLU A C 1
ATOM 696 O O . GLU A 1 88 ? -10.804 -13.219 16.613 1.00 90.44 88 GLU A O 1
ATOM 701 N N . GLU A 1 89 ? -9.191 -11.707 16.982 1.00 88.69 89 GLU A N 1
ATOM 702 C CA . GLU A 1 89 ? -9.414 -11.647 18.427 1.00 88.69 89 GLU A CA 1
ATOM 703 C C . GLU A 1 89 ? -10.819 -11.134 18.780 1.00 88.69 89 GLU A C 1
ATOM 705 O O . GLU A 1 89 ? -11.413 -11.589 19.758 1.00 88.69 89 GLU A O 1
ATOM 710 N N . LEU A 1 90 ? -11.361 -10.184 18.008 1.00 87.75 90 LEU A N 1
ATOM 711 C CA . LEU A 1 90 ? -12.732 -9.700 18.189 1.00 87.75 90 LEU A CA 1
ATOM 712 C C . LEU A 1 90 ? -13.750 -10.798 17.853 1.00 87.75 90 LEU A C 1
ATOM 714 O O . LEU A 1 90 ? -14.669 -11.034 18.632 1.00 87.75 90 LEU A O 1
ATOM 718 N N . ILE A 1 91 ? -13.565 -11.505 16.735 1.00 88.69 91 ILE A N 1
ATOM 719 C CA . ILE A 1 91 ? -14.426 -12.628 16.338 1.00 88.69 91 ILE A CA 1
ATOM 720 C C . ILE A 1 91 ? -14.371 -13.743 17.389 1.00 88.69 91 ILE A C 1
ATOM 722 O O . ILE A 1 91 ? -15.405 -14.305 17.750 1.00 88.69 91 ILE A O 1
ATOM 726 N N . ALA A 1 92 ? -13.186 -14.050 17.917 1.00 90.94 92 ALA A N 1
ATOM 727 C CA . ALA A 1 92 ? -13.015 -15.037 18.975 1.00 90.94 92 ALA A CA 1
ATOM 728 C C . ALA A 1 92 ? -13.730 -14.625 20.274 1.00 90.94 92 ALA A C 1
ATOM 730 O O . ALA A 1 92 ? -14.366 -15.470 20.903 1.00 90.94 92 ALA A O 1
ATOM 731 N N . ALA A 1 93 ? -13.674 -13.344 20.657 1.00 88.75 93 ALA A N 1
ATOM 732 C CA . ALA A 1 93 ? -14.394 -12.822 21.822 1.00 88.75 93 ALA A CA 1
ATOM 733 C C . ALA A 1 93 ? -15.921 -12.902 21.644 1.00 88.75 93 ALA A C 1
ATOM 735 O O . ALA A 1 93 ? -16.622 -13.309 22.569 1.00 88.75 93 ALA A O 1
ATOM 736 N N . ILE A 1 94 ? -16.427 -12.613 20.437 1.00 89.62 94 ILE A N 1
ATOM 737 C CA . ILE A 1 94 ? -17.850 -12.770 20.095 1.00 89.62 94 ILE A CA 1
ATOM 738 C C . ILE A 1 94 ? -18.271 -14.239 20.209 1.00 89.62 94 ILE A C 1
ATOM 740 O O . ILE A 1 94 ? -19.272 -14.540 20.850 1.00 89.62 94 ILE A O 1
ATOM 744 N N . LYS A 1 95 ? -17.483 -15.172 19.656 1.00 92.19 95 LYS A N 1
ATOM 745 C CA . LYS A 1 95 ? -17.764 -16.618 19.752 1.00 92.19 95 LYS A CA 1
ATOM 746 C C . LYS A 1 95 ? -17.781 -17.132 21.196 1.00 92.19 95 LYS A C 1
ATOM 748 O O . LYS A 1 95 ? -18.483 -18.093 21.483 1.00 92.19 95 LYS A O 1
ATOM 753 N N . LYS A 1 96 ? -17.011 -16.506 22.091 1.00 92.12 96 LYS A N 1
ATOM 754 C CA . LYS A 1 96 ? -16.951 -16.834 23.524 1.00 92.12 96 LYS A CA 1
ATOM 755 C C . LYS A 1 96 ? -18.003 -16.101 24.371 1.00 92.12 96 LYS A C 1
ATOM 757 O O . LYS A 1 96 ? -18.019 -16.307 25.578 1.00 92.12 96 LYS A O 1
ATOM 762 N N . ASN A 1 97 ? -18.861 -15.267 23.769 1.00 89.31 97 ASN A N 1
ATOM 763 C CA . ASN A 1 97 ? -19.821 -14.402 24.471 1.00 89.31 97 ASN A CA 1
ATOM 764 C C . ASN A 1 97 ? -19.183 -13.486 25.541 1.00 89.31 97 ASN A C 1
ATOM 766 O O . ASN A 1 97 ? -19.832 -13.112 26.515 1.00 89.31 97 ASN A O 1
ATOM 770 N N . ASP A 1 98 ? -17.925 -13.069 25.351 1.00 88.25 98 ASP A N 1
ATOM 771 C CA . ASP A 1 98 ? -17.266 -12.090 26.228 1.00 88.25 98 ASP A CA 1
ATOM 772 C C . ASP A 1 98 ? -17.698 -10.663 25.848 1.00 88.25 98 ASP A C 1
ATOM 774 O O . ASP A 1 98 ? -17.050 -9.953 25.069 1.00 88.25 98 ASP A O 1
ATOM 778 N N . VAL A 1 99 ? -18.854 -10.263 26.379 1.00 87.56 99 VAL A N 1
ATOM 779 C CA . VAL A 1 99 ? -19.510 -8.986 26.070 1.00 87.56 99 VAL A CA 1
ATOM 780 C C . VAL A 1 99 ? -18.667 -7.783 26.505 1.00 87.56 99 VAL A C 1
ATOM 782 O O . VAL A 1 99 ? -18.652 -6.768 25.804 1.00 87.56 99 VAL A O 1
ATOM 785 N N . ASP A 1 100 ? -17.940 -7.878 27.617 1.00 87.56 100 ASP A N 1
ATOM 786 C CA . ASP A 1 100 ? -17.168 -6.759 28.165 1.00 87.56 100 ASP A CA 1
ATOM 787 C C . ASP A 1 100 ? -15.935 -6.460 27.313 1.00 87.56 100 ASP A C 1
ATOM 789 O O . ASP A 1 100 ? -15.660 -5.300 26.973 1.00 87.56 100 ASP A O 1
ATOM 793 N N . THR A 1 101 ? -15.227 -7.501 26.871 1.00 83.19 101 THR A N 1
ATOM 794 C CA . THR A 1 101 ? -14.099 -7.335 25.950 1.00 83.19 101 THR A CA 1
ATOM 795 C C . THR A 1 101 ? -14.556 -6.806 24.593 1.00 83.19 101 THR A C 1
ATOM 797 O O . THR A 1 101 ? -13.898 -5.921 24.036 1.00 83.19 101 THR A O 1
ATOM 800 N N . VAL A 1 102 ? -15.697 -7.278 24.080 1.00 86.06 102 VAL A N 1
ATOM 801 C CA . VAL A 1 102 ? -16.272 -6.788 22.818 1.00 86.06 102 VAL A CA 1
ATOM 802 C C . VAL A 1 102 ? -16.664 -5.314 22.930 1.00 86.06 102 VAL A C 1
ATOM 804 O O . VAL A 1 102 ? -16.255 -4.516 22.086 1.00 86.06 102 VAL A O 1
ATOM 807 N N . LYS A 1 103 ? -17.384 -4.914 23.988 1.00 84.69 103 LYS A N 1
ATOM 808 C CA . LYS A 1 103 ? -17.770 -3.511 24.216 1.00 84.69 103 LYS A CA 1
ATOM 809 C C . LYS A 1 103 ? -16.557 -2.599 24.323 1.00 84.69 103 LYS A C 1
ATOM 811 O O . LYS A 1 103 ? -16.536 -1.553 23.687 1.00 84.69 103 LYS A O 1
ATOM 816 N N . ARG A 1 104 ? -15.524 -2.997 25.067 1.00 85.50 104 ARG A N 1
ATOM 817 C CA . ARG A 1 104 ? -14.287 -2.215 25.204 1.00 85.50 104 ARG A CA 1
ATOM 818 C C . ARG A 1 104 ? -13.578 -2.020 23.861 1.00 85.50 104 ARG A C 1
ATOM 820 O O . ARG A 1 104 ? -13.259 -0.884 23.517 1.00 85.50 104 ARG A O 1
ATOM 827 N N . LYS A 1 105 ? -13.391 -3.093 23.080 1.00 82.75 105 LYS A N 1
ATOM 828 C CA . LYS A 1 105 ? -12.768 -3.018 21.745 1.00 82.75 105 LYS A CA 1
ATOM 829 C C . LYS A 1 105 ? -13.598 -2.176 20.768 1.00 82.75 105 LYS A C 1
ATOM 831 O O . LYS A 1 105 ? -13.036 -1.405 19.992 1.00 82.75 105 LYS A O 1
ATOM 836 N N . LEU A 1 106 ? -14.928 -2.287 20.816 1.00 82.00 106 LEU A N 1
ATOM 837 C CA . LEU A 1 106 ? -15.832 -1.468 20.005 1.00 82.00 106 LEU A CA 1
ATOM 838 C C . LEU A 1 106 ? -15.795 0.001 20.419 1.00 82.00 106 LEU A C 1
ATOM 840 O O . LEU A 1 106 ? -15.709 0.856 19.549 1.00 82.00 106 LEU A O 1
ATOM 844 N N . CYS A 1 107 ? -15.823 0.307 21.716 1.00 78.81 107 CYS A N 1
ATOM 845 C CA . CYS A 1 107 ? -15.702 1.675 22.213 1.00 78.81 107 CYS A CA 1
ATOM 846 C C . CYS A 1 107 ? -14.367 2.296 21.818 1.00 78.81 107 CYS A C 1
ATOM 848 O O . CYS A 1 107 ? -14.337 3.467 21.471 1.00 78.81 107 CYS A O 1
ATOM 850 N N . GLU A 1 108 ? -13.277 1.528 21.838 1.00 78.38 108 GLU A N 1
ATOM 851 C CA . GLU A 1 108 ? -11.967 2.005 21.407 1.00 78.38 108 GLU A CA 1
ATOM 852 C C . GLU A 1 108 ? -11.909 2.305 19.906 1.00 78.38 108 GLU A C 1
ATOM 854 O O . GLU A 1 108 ? -11.375 3.343 19.526 1.00 78.38 108 GLU A O 1
ATOM 859 N N . ARG A 1 109 ? -12.494 1.448 19.062 1.00 73.81 109 ARG A N 1
ATOM 860 C CA . ARG A 1 109 ? -12.542 1.664 17.605 1.00 73.81 109 ARG A CA 1
ATOM 861 C C . ARG A 1 109 ? -13.585 2.683 17.155 1.00 73.81 109 ARG A C 1
ATOM 863 O O . ARG A 1 109 ? -13.418 3.297 16.110 1.00 73.81 109 ARG A O 1
ATOM 870 N N . ASN A 1 110 ? -14.651 2.850 17.929 1.00 71.94 110 ASN A N 1
ATOM 871 C CA . ASN A 1 110 ? -15.697 3.841 17.694 1.00 71.94 110 ASN A CA 1
ATOM 872 C C . ASN A 1 110 ? -15.454 5.130 18.485 1.00 71.94 110 ASN A C 1
ATOM 874 O O . ASN A 1 110 ? -16.382 5.932 18.627 1.00 71.94 110 ASN A O 1
ATOM 878 N N . LYS A 1 111 ? -14.233 5.343 19.004 1.00 66.44 111 LYS A N 1
ATOM 879 C CA . LYS A 1 111 ? -13.833 6.669 19.465 1.00 66.44 111 LYS A CA 1
ATOM 880 C C . LYS A 1 111 ? -14.107 7.652 18.320 1.00 66.44 111 LYS A C 1
ATOM 882 O O . LYS A 1 111 ? -13.940 7.358 17.138 1.00 66.44 111 LYS A O 1
ATOM 887 N N . GLY A 1 112 ? -14.727 8.757 18.697 1.00 58.41 112 GLY A N 1
ATOM 888 C CA . GLY A 1 112 ? -15.090 9.844 17.807 1.00 58.41 112 GLY A CA 1
ATOM 889 C C . GLY A 1 112 ? -14.887 11.162 18.537 1.00 58.41 112 GLY A C 1
ATOM 890 O O . GLY A 1 112 ? -14.533 11.185 19.724 1.00 58.41 112 GLY A O 1
ATOM 891 N N 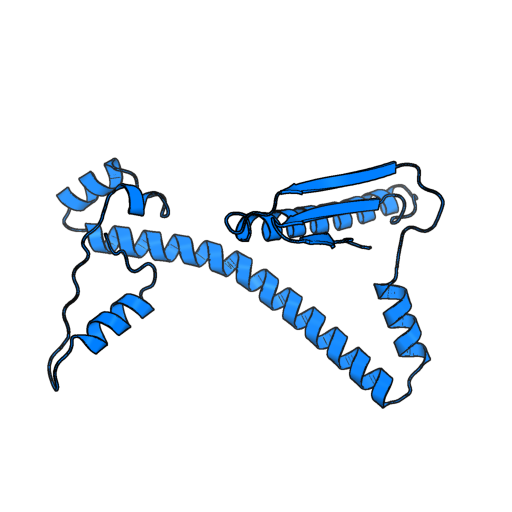. ALA A 1 113 ? -15.129 12.269 17.839 1.00 55.78 113 ALA A N 1
ATOM 892 C CA . ALA A 1 113 ? -15.042 13.601 18.423 1.00 55.78 113 ALA A CA 1
ATOM 893 C C . ALA A 1 113 ? -16.003 13.732 19.620 1.00 55.78 113 ALA A C 1
ATOM 895 O O . ALA A 1 113 ? -17.227 13.745 19.462 1.00 55.78 113 ALA A O 1
ATOM 896 N N . GLN A 1 114 ? -15.455 13.817 20.835 1.00 54.31 114 GLN A N 1
ATOM 897 C CA . GLN A 1 114 ? -16.230 14.160 22.023 1.00 54.31 114 GLN A CA 1
ATOM 898 C C . GLN A 1 114 ? -16.366 15.686 22.080 1.00 54.31 114 GLN A C 1
ATOM 900 O O . GLN A 1 114 ? -15.404 16.380 22.389 1.00 54.31 114 GLN A O 1
ATOM 905 N N . LYS A 1 115 ? -17.600 16.161 21.851 1.00 51.38 115 LYS A N 1
ATOM 906 C CA . LYS A 1 115 ? -18.131 17.542 21.959 1.00 51.38 115 LYS A CA 1
ATOM 907 C C . LYS A 1 115 ? -18.173 18.403 20.681 1.00 51.38 115 LYS A C 1
ATOM 909 O O . LYS A 1 115 ? -17.384 18.271 19.754 1.00 51.38 115 LYS A O 1
ATOM 914 N N . LYS A 1 116 ? -19.197 19.279 20.686 1.00 55.59 116 LYS A N 1
ATOM 915 C CA . LYS A 1 116 ? -19.587 20.309 19.701 1.00 55.59 116 LYS A CA 1
ATOM 916 C C . LYS A 1 116 ? -18.354 21.058 19.158 1.00 55.59 116 LYS A C 1
ATOM 918 O O . LYS A 1 116 ? -17.671 21.733 19.916 1.00 55.59 116 LYS A O 1
ATOM 923 N N . LYS A 1 117 ? -18.092 20.901 17.856 1.00 56.19 117 LYS A N 1
ATOM 924 C CA . LYS A 1 117 ? -16.869 21.310 17.136 1.00 56.19 117 LYS A CA 1
ATOM 925 C C . LYS A 1 117 ? -16.545 22.806 17.198 1.00 56.19 117 LYS A C 1
ATOM 927 O O . LYS A 1 117 ? -17.444 23.628 17.057 1.00 56.19 117 LYS A O 1
ATOM 932 N N . THR A 1 118 ? -15.247 23.121 17.199 1.00 56.75 118 THR A N 1
ATOM 933 C CA . THR A 1 118 ? -14.687 24.422 16.781 1.00 56.75 118 THR A CA 1
ATOM 934 C C . THR A 1 118 ? -14.150 24.418 15.341 1.00 56.75 118 THR A C 1
ATOM 936 O O . THR A 1 118 ? -14.066 25.484 14.742 1.00 56.75 118 THR A O 1
ATOM 939 N N . SER A 1 119 ? -13.843 23.262 14.726 1.00 60.62 119 SER A N 1
ATOM 940 C CA . SER A 1 119 ? -13.435 23.206 13.308 1.00 60.62 119 SER A CA 1
ATOM 941 C C . SER A 1 119 ? -13.803 21.885 12.615 1.00 60.62 119 SER A C 1
ATOM 943 O O . SER A 1 119 ? -13.589 20.796 13.154 1.00 60.62 119 SER A O 1
ATOM 945 N N . ARG A 1 120 ? -14.387 21.979 11.412 1.00 70.75 120 ARG A N 1
ATOM 946 C CA . ARG A 1 120 ? -14.704 20.853 10.517 1.00 70.75 120 ARG A CA 1
ATOM 947 C C . ARG A 1 120 ? -14.056 21.119 9.165 1.00 70.75 120 ARG A C 1
ATOM 949 O O . ARG A 1 120 ? -14.484 22.032 8.466 1.00 70.75 120 ARG A O 1
ATOM 956 N N . THR A 1 121 ? -13.114 20.272 8.767 1.00 74.06 121 THR A N 1
ATOM 957 C CA . THR A 1 121 ? -12.471 20.372 7.450 1.00 74.06 121 THR A CA 1
ATOM 958 C C . THR A 1 121 ? -12.989 19.267 6.539 1.00 74.06 121 THR A C 1
ATOM 960 O O . THR A 1 121 ? -12.919 18.086 6.880 1.00 74.06 121 THR A O 1
ATOM 963 N N . ILE A 1 122 ? -13.520 19.643 5.376 1.00 77.56 122 ILE A N 1
ATOM 964 C CA . ILE A 1 122 ? -13.944 18.702 4.335 1.00 77.56 122 ILE A CA 1
ATOM 965 C C . ILE A 1 122 ? -12.929 18.783 3.199 1.00 77.56 122 ILE A C 1
ATOM 967 O O . ILE A 1 122 ? -12.721 19.853 2.634 1.00 77.56 122 ILE A O 1
ATOM 971 N N . VAL A 1 123 ? -12.309 17.653 2.865 1.00 76.38 123 VAL A N 1
ATOM 972 C CA . VAL A 1 123 ? -11.389 17.538 1.732 1.00 76.38 123 VAL A CA 1
ATOM 973 C C . VAL A 1 123 ? -12.068 16.745 0.631 1.00 76.38 123 VAL A C 1
ATOM 975 O O . VAL A 1 123 ? -12.308 15.544 0.761 1.00 76.38 123 VAL A O 1
ATOM 978 N N . LEU A 1 124 ? -12.390 17.444 -0.452 1.00 75.75 124 LEU A N 1
ATOM 979 C CA . LEU A 1 124 ? -12.908 16.860 -1.680 1.00 75.75 124 LEU A CA 1
ATOM 980 C C . LEU A 1 124 ? -11.724 16.407 -2.529 1.00 75.75 124 LEU A C 1
ATOM 982 O O . LEU A 1 124 ? -10.914 17.226 -2.955 1.00 75.75 124 LEU A O 1
ATOM 986 N N . MET A 1 125 ? -11.621 15.102 -2.752 1.00 73.81 125 MET A N 1
ATOM 987 C CA . MET A 1 125 ? -10.607 14.510 -3.616 1.00 73.81 125 MET A CA 1
ATOM 988 C C . MET A 1 125 ? -11.289 13.933 -4.848 1.00 73.81 125 MET A C 1
ATOM 990 O O . MET A 1 125 ? -12.202 13.111 -4.737 1.00 73.81 125 MET A O 1
ATOM 994 N N . ASP A 1 126 ? -10.832 14.356 -6.022 1.00 72.56 126 ASP A N 1
ATOM 995 C CA . ASP A 1 126 ? -11.100 13.619 -7.250 1.00 72.56 126 ASP A CA 1
ATOM 996 C C . ASP A 1 126 ? -10.348 12.285 -7.164 1.00 72.56 126 ASP A C 1
ATOM 998 O O . ASP A 1 126 ? -9.200 12.260 -6.734 1.00 72.56 126 ASP A O 1
ATOM 1002 N N . ALA A 1 127 ? -10.980 11.162 -7.482 1.00 63.22 127 ALA A N 1
ATOM 1003 C CA . ALA A 1 127 ? -10.305 9.869 -7.523 1.00 63.22 127 ALA A CA 1
ATOM 1004 C C . ALA A 1 127 ? -10.598 9.190 -8.849 1.00 63.22 127 ALA A C 1
ATOM 1006 O O . ALA A 1 127 ? -11.444 8.303 -8.975 1.00 63.22 127 ALA A O 1
ATOM 1007 N N . THR A 1 128 ? -9.842 9.608 -9.853 1.00 66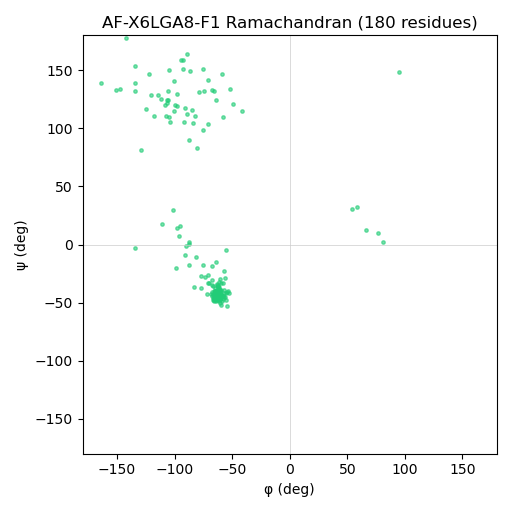.44 128 THR A N 1
ATOM 1008 C CA . THR A 1 128 ? -9.681 8.858 -11.091 1.00 66.44 128 THR A CA 1
ATOM 1009 C C . THR A 1 128 ? -8.746 7.666 -10.843 1.00 66.44 128 THR A C 1
ATOM 1011 O O . THR A 1 128 ? -7.885 7.706 -9.961 1.00 66.44 128 THR A O 1
ATOM 1014 N N . GLY A 1 129 ? -8.910 6.563 -11.586 1.00 55.25 129 GLY A N 1
ATOM 1015 C CA . GLY A 1 129 ? -8.140 5.321 -11.371 1.00 55.25 129 GLY A CA 1
ATOM 1016 C C . GLY A 1 129 ? -6.613 5.494 -11.442 1.00 55.25 129 GLY A C 1
ATOM 1017 O O . GLY A 1 129 ? -5.870 4.734 -10.818 1.00 55.25 129 GLY A O 1
ATOM 1018 N N . SER A 1 130 ? -6.143 6.548 -12.116 1.00 58.00 130 SER A N 1
ATOM 1019 C CA . SER A 1 130 ? -4.738 6.969 -12.171 1.00 58.00 130 SER A CA 1
ATOM 1020 C C . SER A 1 130 ? -4.186 7.488 -10.834 1.00 58.00 130 SER A C 1
ATOM 1022 O O . SER A 1 130 ? -2.973 7.504 -10.648 1.00 58.00 130 SER A O 1
ATOM 1024 N N . MET A 1 131 ? -5.041 7.865 -9.876 1.00 58.34 131 MET A N 1
ATOM 1025 C CA . MET A 1 131 ? -4.645 8.385 -8.558 1.00 58.34 131 MET A CA 1
ATOM 1026 C C . MET A 1 131 ? -4.631 7.326 -7.446 1.00 58.34 131 MET A C 1
ATOM 1028 O O . MET A 1 131 ? -4.421 7.659 -6.278 1.00 58.34 131 MET A O 1
ATOM 1032 N N . SER A 1 132 ? -4.813 6.044 -7.778 1.00 61.59 132 SER A N 1
ATOM 1033 C CA . SER A 1 132 ? -4.841 4.935 -6.808 1.00 61.59 132 SER A CA 1
ATOM 1034 C C . SER A 1 132 ? -3.603 4.890 -5.897 1.00 61.59 132 SER A C 1
ATOM 1036 O O . SER A 1 132 ? -3.726 4.707 -4.684 1.00 61.59 132 SER A O 1
ATOM 1038 N N . HIS A 1 133 ? -2.415 5.151 -6.449 1.00 63.91 133 HIS A N 1
ATOM 1039 C CA . HIS A 1 133 ? -1.171 5.235 -5.681 1.00 63.91 133 HIS A CA 1
ATOM 1040 C C . HIS A 1 133 ? -1.085 6.492 -4.800 1.00 63.91 133 HIS A C 1
ATOM 1042 O O . HIS A 1 133 ? -0.516 6.441 -3.709 1.00 63.91 133 HIS A O 1
ATOM 1048 N N . LEU A 1 134 ? -1.661 7.616 -5.238 1.00 69.94 134 LEU A N 1
ATOM 1049 C CA . LEU A 1 134 ? -1.615 8.885 -4.506 1.00 69.94 134 LEU A CA 1
ATOM 1050 C C . LEU A 1 134 ? -2.593 8.897 -3.327 1.00 69.94 134 LEU A C 1
ATOM 1052 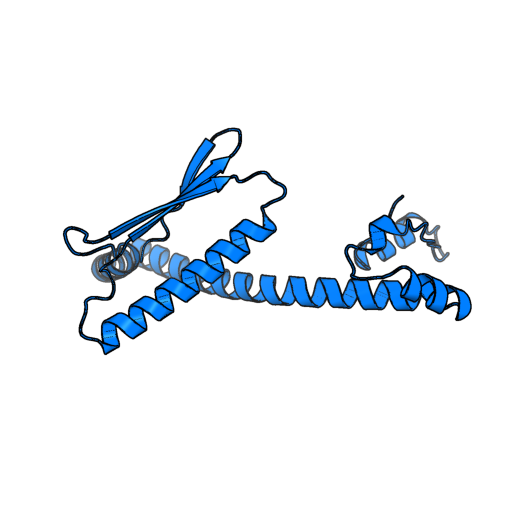O O . LEU A 1 134 ? -2.252 9.395 -2.258 1.00 69.94 134 LEU A O 1
ATOM 1056 N N . LEU A 1 135 ? -3.771 8.288 -3.488 1.00 73.00 135 LEU A N 1
ATOM 1057 C CA . LEU A 1 135 ? -4.797 8.218 -2.446 1.00 73.00 135 LEU A CA 1
ATOM 1058 C C . LEU A 1 135 ? -4.286 7.487 -1.194 1.00 73.00 135 LEU A C 1
ATOM 1060 O O . LEU A 1 135 ? -4.527 7.922 -0.068 1.00 73.00 135 LEU A O 1
ATOM 1064 N N . GLN A 1 136 ? -3.526 6.407 -1.388 1.00 68.94 136 GLN A N 1
ATOM 1065 C CA . GLN A 1 136 ? -2.906 5.667 -0.286 1.00 68.94 136 GLN A CA 1
ATOM 1066 C C . GLN A 1 136 ? -1.822 6.488 0.421 1.00 68.94 136 GLN A C 1
ATOM 1068 O O . GLN A 1 136 ? -1.754 6.499 1.651 1.00 68.94 136 GLN A O 1
ATOM 1073 N N . LYS A 1 137 ? -1.001 7.226 -0.338 1.00 73.38 137 LYS A N 1
ATOM 1074 C CA . LYS A 1 137 ? 0.012 8.122 0.238 1.00 73.38 137 LYS A CA 1
ATOM 1075 C C . LYS A 1 137 ? -0.635 9.254 1.032 1.00 73.38 137 LYS A C 1
ATOM 1077 O O . LYS A 1 137 ? -0.240 9.490 2.170 1.00 73.38 137 LYS A O 1
ATOM 1082 N N . ALA A 1 138 ? -1.671 9.883 0.480 1.00 77.25 138 ALA A N 1
ATOM 1083 C CA . ALA A 1 138 ? -2.444 10.916 1.158 1.00 77.25 138 ALA A CA 1
ATOM 1084 C C . ALA A 1 138 ? -3.050 10.392 2.468 1.00 77.25 138 ALA A C 1
ATOM 1086 O O . ALA A 1 138 ? -2.870 11.016 3.511 1.00 77.25 138 ALA A O 1
ATOM 1087 N N . LYS A 1 139 ? -3.674 9.206 2.446 1.00 77.56 139 LYS A N 1
ATOM 1088 C CA . LYS A 1 139 ? -4.216 8.560 3.650 1.00 77.56 139 LYS A CA 1
ATOM 1089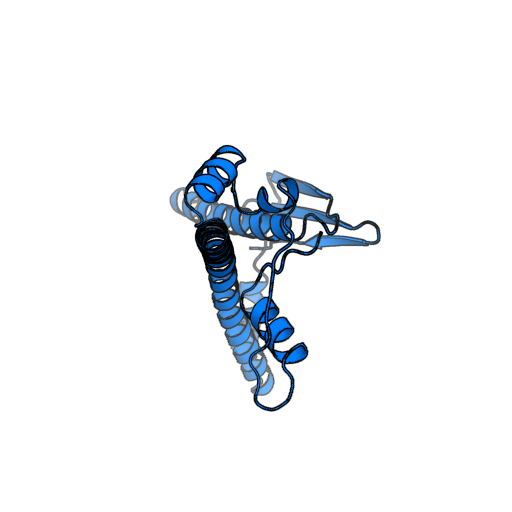 C C . LYS A 1 139 ? -3.152 8.385 4.738 1.00 77.56 139 LYS A C 1
ATOM 1091 O O . LYS A 1 139 ? -3.398 8.760 5.878 1.00 77.56 139 LYS A O 1
ATOM 1096 N N . ASN A 1 140 ? -1.971 7.869 4.399 1.00 75.00 140 ASN A N 1
ATOM 1097 C CA . ASN A 1 140 ? -0.898 7.640 5.375 1.00 75.00 140 ASN A CA 1
ATOM 1098 C C . ASN A 1 140 ? -0.345 8.944 5.966 1.00 75.00 140 ASN A C 1
ATOM 1100 O O . ASN A 1 140 ? -0.118 9.038 7.175 1.00 75.00 140 ASN A O 1
ATOM 1104 N N . THR A 1 141 ? -0.142 9.964 5.132 1.00 79.88 141 THR A N 1
ATOM 1105 C CA . THR A 1 141 ? 0.309 11.284 5.596 1.00 79.88 141 THR A CA 1
ATOM 1106 C C . THR A 1 141 ? -0.724 11.915 6.522 1.00 79.88 141 THR A C 1
ATOM 1108 O O . THR A 1 141 ? -0.373 12.470 7.559 1.00 79.88 141 THR A O 1
ATOM 1111 N N . VAL A 1 142 ? -2.008 11.775 6.198 1.00 82.56 142 VAL A N 1
ATOM 1112 C CA . VAL A 1 142 ? -3.091 12.263 7.051 1.00 82.56 142 VAL A CA 1
ATOM 1113 C C . VAL A 1 142 ? -3.130 11.491 8.367 1.00 82.56 142 VAL A C 1
ATOM 1115 O O . VAL A 1 142 ? -3.147 12.113 9.421 1.00 82.56 142 VAL A O 1
ATOM 1118 N N . SER A 1 143 ? -3.083 10.157 8.350 1.00 77.00 143 SER A N 1
ATOM 1119 C CA . SER A 1 143 ? -3.069 9.355 9.581 1.00 77.00 143 SER A CA 1
ATOM 1120 C C . SER A 1 143 ? -1.903 9.729 10.503 1.00 77.00 143 SER A C 1
ATOM 1122 O O . SER A 1 143 ? -2.115 9.968 11.688 1.00 77.00 143 SER A O 1
ATOM 1124 N N . THR A 1 144 ? -0.692 9.881 9.961 1.00 80.94 144 THR A N 1
ATOM 1125 C CA . THR A 1 144 ? 0.482 10.303 10.750 1.00 80.94 144 THR A CA 1
ATOM 1126 C C . THR A 1 144 ? 0.373 11.747 11.250 1.00 80.94 144 THR A C 1
ATOM 1128 O O . THR A 1 144 ? 0.809 12.047 12.361 1.00 80.94 144 THR A O 1
ATOM 1131 N N . MET A 1 145 ? -0.236 12.651 10.475 1.00 83.25 145 MET A N 1
ATOM 1132 C CA . MET A 1 145 ? -0.574 14.005 10.926 1.00 83.25 145 MET A CA 1
ATOM 1133 C C . MET A 1 145 ? -1.542 13.961 12.115 1.00 83.25 145 MET A C 1
ATOM 1135 O O . MET A 1 145 ? -1.294 14.633 13.112 1.00 83.25 145 MET A O 1
ATOM 1139 N N . PHE A 1 146 ? -2.603 13.154 12.044 1.00 80.06 146 PHE A N 1
ATOM 1140 C CA . PHE A 1 146 ? -3.570 12.991 13.132 1.00 80.06 146 PHE A CA 1
ATOM 1141 C C . PHE A 1 146 ? -2.921 12.461 14.411 1.00 80.06 146 PHE A C 1
ATOM 1143 O O . PHE A 1 146 ? -3.130 13.034 15.478 1.00 80.06 146 PHE A O 1
ATOM 1150 N N . GLU A 1 147 ? -2.089 11.423 14.307 1.00 81.56 147 GLU A N 1
ATOM 1151 C CA . GLU A 1 147 ? -1.340 10.878 15.446 1.00 81.56 147 GLU A CA 1
ATOM 1152 C C . GLU A 1 147 ? -0.455 11.945 16.103 1.00 81.56 147 GLU A C 1
ATOM 1154 O O . GLU A 1 147 ? -0.453 12.092 17.325 1.00 81.56 147 GLU A O 1
ATOM 1159 N N . ARG A 1 148 ? 0.259 12.741 15.297 1.00 84.38 148 ARG A N 1
ATOM 1160 C CA . ARG A 1 148 ? 1.108 13.832 15.798 1.00 84.38 148 ARG A CA 1
ATOM 1161 C C . ARG A 1 148 ? 0.303 14.928 16.484 1.00 84.38 148 ARG A C 1
ATOM 1163 O O . ARG A 1 148 ? 0.693 15.376 17.558 1.00 84.38 148 ARG A O 1
ATOM 1170 N N . ILE A 1 149 ? -0.809 15.353 15.885 1.00 82.06 149 ILE A N 1
ATOM 1171 C CA . ILE A 1 149 ? -1.669 16.384 16.475 1.00 82.06 149 ILE A CA 1
ATOM 1172 C C . ILE A 1 149 ? -2.262 15.883 17.792 1.00 82.06 149 ILE A C 1
ATOM 1174 O O . ILE A 1 149 ? -2.265 16.630 18.765 1.00 82.06 149 ILE A O 1
ATOM 1178 N N . ALA A 1 150 ? -2.693 14.622 17.866 1.00 79.00 150 ALA A N 1
ATOM 1179 C CA . ALA A 1 150 ? -3.193 14.037 19.105 1.00 79.00 150 ALA A CA 1
ATOM 1180 C C . ALA A 1 150 ? -2.134 14.055 20.223 1.00 79.00 150 ALA A C 1
ATOM 1182 O O . ALA A 1 150 ? -2.471 14.340 21.372 1.00 79.00 150 ALA A O 1
ATOM 1183 N N . THR A 1 151 ? -0.861 13.795 19.904 1.00 83.75 151 THR A N 1
ATOM 1184 C CA . THR A 1 151 ? 0.251 13.903 20.866 1.00 83.75 151 THR A CA 1
ATOM 1185 C C . THR A 1 151 ? 0.471 15.347 21.322 1.00 83.75 151 THR A C 1
ATOM 1187 O O . THR A 1 151 ? 0.490 15.600 22.522 1.00 83.75 151 THR A O 1
ATOM 1190 N N . ILE A 1 152 ? 0.529 16.305 20.391 1.00 85.06 152 ILE A N 1
ATOM 1191 C CA . ILE A 1 152 ? 0.713 17.733 20.711 1.00 85.06 152 ILE A CA 1
ATOM 1192 C C . ILE A 1 152 ? -0.451 18.277 21.556 1.00 85.06 152 ILE A C 1
ATOM 1194 O O . ILE A 1 152 ? -0.241 19.063 22.477 1.00 85.06 152 ILE A O 1
ATOM 1198 N N . LEU A 1 153 ? -1.691 17.882 21.253 1.00 80.12 153 LEU A N 1
ATOM 1199 C CA . LEU A 1 153 ? -2.867 18.307 22.017 1.00 80.12 153 LEU A CA 1
ATOM 1200 C C . LEU A 1 153 ? -2.826 17.771 23.449 1.00 80.12 153 LEU A C 1
ATOM 1202 O O . LEU A 1 153 ? -3.078 18.532 24.380 1.00 80.12 153 LEU A O 1
ATOM 1206 N N . LYS A 1 154 ? -2.423 16.505 23.634 1.00 82.12 154 LYS A N 1
ATOM 1207 C CA . LYS A 1 154 ? -2.214 15.926 24.969 1.00 82.12 154 LYS A CA 1
ATOM 1208 C C . LYS A 1 154 ? -1.149 16.680 25.762 1.00 82.12 154 LYS A C 1
ATOM 1210 O O . LYS A 1 154 ? -1.370 16.955 26.935 1.00 82.12 154 LYS A O 1
ATOM 1215 N N . GLU A 1 155 ? -0.029 17.038 25.132 1.00 87.06 155 GLU A N 1
ATOM 1216 C CA . GLU A 1 155 ? 1.040 17.825 25.769 1.00 87.06 155 GLU A CA 1
ATOM 1217 C C . GLU A 1 155 ? 0.558 19.213 26.215 1.00 87.06 155 GLU A C 1
ATOM 1219 O O . GLU A 1 155 ? 1.013 19.730 27.232 1.00 87.06 155 GLU A O 1
ATOM 1224 N N . LYS A 1 156 ? -0.396 19.802 25.487 1.00 83.81 156 LYS A N 1
ATOM 1225 C CA . LYS A 1 156 ? -0.993 21.108 25.802 1.00 83.81 156 LYS A CA 1
ATOM 1226 C C . LYS A 1 156 ? -2.198 21.040 26.749 1.00 83.81 156 LYS A C 1
ATOM 1228 O O . LYS A 1 156 ? -2.781 22.079 27.040 1.00 83.81 156 LYS A O 1
ATOM 1233 N N . GLY A 1 157 ? -2.572 19.852 27.229 1.00 77.88 157 GLY A N 1
ATOM 1234 C CA . GLY A 1 157 ? -3.712 19.658 28.133 1.00 77.88 157 GLY A CA 1
ATOM 1235 C C . GLY A 1 157 ? -5.089 19.716 27.458 1.00 77.88 157 GLY A C 1
ATOM 1236 O O . GLY A 1 157 ? -6.105 19.725 28.149 1.00 77.88 157 GLY A O 1
ATOM 1237 N N . GLU A 1 158 ? -5.139 19.727 26.126 1.00 75.94 158 GLU A N 1
ATOM 1238 C CA . GLU A 1 158 ? -6.379 19.731 25.346 1.00 75.94 158 GLU A CA 1
ATOM 1239 C C . GLU A 1 158 ? -6.809 18.296 24.987 1.00 75.94 158 GLU A C 1
ATOM 1241 O O . GLU A 1 158 ? -5.966 17.403 24.821 1.00 75.94 158 GLU A O 1
ATOM 1246 N N . PRO A 1 159 ? -8.119 18.024 24.828 1.00 70.94 159 PRO A N 1
ATOM 1247 C CA . PRO A 1 159 ? -8.578 16.703 24.442 1.00 70.94 159 PRO A CA 1
ATOM 1248 C C . PRO A 1 159 ? -8.095 16.377 23.016 1.00 70.94 159 PRO A C 1
ATOM 1250 O O . PRO A 1 159 ? -8.304 17.173 22.095 1.00 70.94 159 PRO A O 1
ATOM 1253 N N . PRO A 1 160 ? -7.511 15.186 22.783 1.00 67.06 160 PRO A N 1
ATOM 1254 C CA . PRO A 1 160 ? -6.954 14.807 21.480 1.00 67.06 160 PRO A CA 1
ATOM 1255 C C . PRO A 1 160 ? -8.007 14.704 20.363 1.00 67.06 160 PRO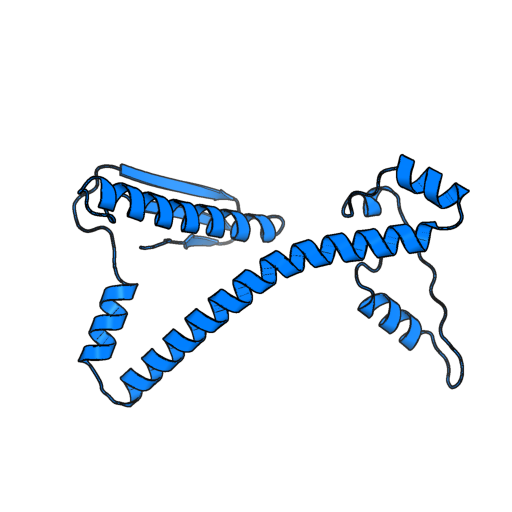 A C 1
ATOM 1257 O O . PRO A 1 160 ? -7.652 14.702 19.189 1.00 67.06 160 PRO A O 1
ATOM 1260 N N . ASN A 1 161 ? -9.296 14.658 20.717 1.00 67.69 161 ASN A N 1
ATOM 1261 C CA . ASN A 1 161 ? -10.421 14.460 19.800 1.00 67.69 161 ASN A CA 1
ATOM 1262 C C . ASN A 1 161 ? -11.150 15.780 19.461 1.00 67.69 161 ASN A C 1
ATOM 1264 O O . ASN A 1 161 ? -12.363 15.780 19.245 1.00 67.69 161 ASN A O 1
ATOM 1268 N N . SER A 1 162 ? -10.441 16.912 19.474 1.00 67.38 162 SER A N 1
ATOM 1269 C CA . SER A 1 162 ? -11.021 18.258 19.326 1.00 67.38 162 SER A CA 1
ATOM 1270 C C . SER A 1 162 ? -11.307 18.689 17.879 1.00 67.38 162 SER A C 1
ATOM 1272 O O . SER A 1 162 ? -11.990 19.691 17.663 1.00 67.38 162 SER A O 1
ATOM 1274 N N . PHE A 1 163 ? -10.828 17.945 16.878 1.00 69.50 163 PHE A N 1
ATOM 1275 C CA . PHE A 1 163 ? -10.963 18.290 15.462 1.00 69.50 163 PHE A CA 1
ATOM 1276 C C . PHE A 1 163 ? -11.407 17.092 14.619 1.00 69.50 163 PHE A C 1
ATOM 1278 O O . PHE A 1 163 ? -11.162 15.937 14.961 1.00 69.50 163 PHE A O 1
ATOM 1285 N N . GLU A 1 164 ? -12.076 17.373 13.497 1.00 72.56 164 GLU A N 1
ATOM 1286 C CA . GLU A 1 164 ? -12.557 16.347 12.571 1.00 72.56 164 GLU A CA 1
ATOM 1287 C C . GLU A 1 164 ? -12.230 16.720 11.123 1.00 72.56 164 GLU A C 1
ATOM 1289 O O . GLU A 1 164 ? -12.531 17.829 10.668 1.00 72.56 164 GLU A O 1
ATOM 1294 N N . MET A 1 165 ? -11.678 15.756 10.384 1.00 73.31 165 MET A N 1
ATOM 1295 C CA . MET A 1 165 ? -11.413 15.867 8.952 1.00 73.31 165 MET A CA 1
ATOM 1296 C C . MET A 1 165 ? -12.169 14.772 8.208 1.00 73.31 165 MET A C 1
ATOM 1298 O O . MET A 1 165 ? -12.078 13.594 8.549 1.00 73.31 165 MET A O 1
ATOM 1302 N N . GLN A 1 166 ? -12.923 15.162 7.186 1.00 73.56 166 GLN A N 1
ATOM 1303 C CA . GLN A 1 166 ? -13.675 14.232 6.351 1.00 73.56 166 GLN A CA 1
ATOM 1304 C C . GLN A 1 166 ? -13.121 14.244 4.934 1.00 73.56 166 GLN A C 1
ATOM 1306 O O . GLN A 1 166 ? -13.018 15.304 4.317 1.00 73.56 166 GLN A O 1
ATOM 1311 N N . PHE A 1 167 ? -12.814 13.060 4.411 1.00 71.06 167 PHE A N 1
ATOM 1312 C CA . PHE A 1 167 ? -12.410 12.888 3.023 1.00 71.06 167 PHE A CA 1
ATOM 1313 C C . PHE A 1 167 ? -13.612 12.437 2.207 1.00 71.06 167 PHE A C 1
ATOM 1315 O O . PHE A 1 167 ? -14.202 11.383 2.458 1.00 71.06 167 PHE A O 1
ATOM 1322 N N . VAL A 1 168 ? -13.978 13.257 1.230 1.00 70.75 168 VAL A N 1
ATOM 1323 C CA . VAL A 1 168 ? -15.023 12.947 0.261 1.00 70.75 168 VAL A CA 1
ATOM 1324 C C . VAL A 1 168 ? -14.325 12.605 -1.038 1.00 70.75 168 VAL A C 1
ATOM 1326 O O . VAL A 1 168 ? -13.719 13.466 -1.672 1.00 70.75 168 VAL A O 1
ATOM 1329 N N . VAL A 1 169 ? -14.384 11.329 -1.402 1.00 68.50 169 VAL A N 1
ATOM 1330 C CA . VAL A 1 169 ? -13.729 10.815 -2.599 1.00 68.50 169 VAL A CA 1
ATOM 1331 C C . VAL A 1 169 ? -14.777 10.678 -3.692 1.00 68.50 169 VAL A C 1
ATOM 1333 O O . VAL A 1 169 ? -15.724 9.897 -3.556 1.00 68.50 169 VAL A O 1
ATOM 1336 N N . LYS A 1 170 ? -14.633 11.464 -4.762 1.00 59.69 170 LYS A N 1
ATOM 1337 C CA . LYS A 1 170 ? -15.516 11.400 -5.926 1.00 59.69 170 LYS A CA 1
ATOM 1338 C C . LYS A 1 170 ? -14.919 10.425 -6.935 1.00 59.69 170 LYS A C 1
ATOM 1340 O O . LYS A 1 170 ? -13.953 10.750 -7.616 1.00 59.69 170 LYS A O 1
ATOM 1345 N N . PHE A 1 171 ? -15.505 9.236 -7.036 1.00 56.19 171 PHE A N 1
ATOM 1346 C CA . PHE A 1 171 ? -15.308 8.372 -8.196 1.00 56.19 171 PHE A CA 1
ATOM 1347 C C . PHE A 1 171 ? -16.330 8.771 -9.260 1.00 56.19 171 PHE A C 1
ATOM 1349 O O . PHE A 1 171 ? -17.447 9.161 -8.916 1.00 56.19 171 PHE A O 1
ATOM 1356 N N . ALA A 1 172 ? -16.001 8.615 -10.544 1.00 47.22 172 ALA A N 1
ATOM 1357 C CA . ALA A 1 172 ? -16.910 8.902 -11.662 1.00 47.22 172 ALA A CA 1
ATOM 1358 C C . ALA A 1 172 ? -18.268 8.150 -11.607 1.00 47.22 172 ALA A C 1
ATOM 1360 O O . ALA A 1 172 ? -19.140 8.417 -12.423 1.00 47.22 172 ALA A O 1
ATOM 1361 N N . SER A 1 173 ? -18.476 7.252 -10.633 1.00 34.22 173 SER A N 1
ATOM 1362 C CA . SER A 1 173 ? -19.721 6.508 -10.417 1.00 34.22 173 SER A CA 1
ATOM 1363 C C . SER A 1 173 ? -20.208 6.438 -8.953 1.00 34.22 173 SER A C 1
ATOM 1365 O O . SER A 1 173 ? -21.269 5.865 -8.721 1.00 34.22 173 SER A O 1
ATOM 1367 N N . ALA A 1 174 ? -19.496 6.973 -7.951 1.00 33.44 174 ALA A N 1
ATOM 1368 C CA . ALA A 1 174 ? -19.949 6.897 -6.552 1.00 33.44 174 ALA A CA 1
ATOM 1369 C C . ALA A 1 174 ? -19.223 7.892 -5.631 1.00 33.44 174 ALA A C 1
ATOM 1371 O O . ALA A 1 174 ? -18.004 8.057 -5.707 1.00 33.44 174 ALA A O 1
ATOM 1372 N N . VAL A 1 175 ? -19.974 8.512 -4.716 1.00 32.78 175 VAL A N 1
ATOM 1373 C CA . VAL A 1 175 ? -19.431 9.301 -3.601 1.00 32.78 175 VAL A CA 1
ATOM 1374 C C . VAL A 1 175 ? -19.218 8.361 -2.418 1.00 32.78 175 VAL A C 1
ATOM 1376 O O . VAL A 1 175 ? -20.185 7.873 -1.838 1.00 32.78 175 VAL A O 1
ATOM 1379 N N . PHE A 1 176 ? -17.963 8.118 -2.041 1.00 32.28 176 PHE A N 1
ATOM 1380 C CA . PHE A 1 176 ? -17.629 7.428 -0.793 1.00 32.28 176 PHE A CA 1
ATOM 1381 C C . PHE A 1 176 ? -17.079 8.441 0.215 1.00 32.28 176 PHE A C 1
ATOM 1383 O O . PHE A 1 176 ? -16.106 9.151 -0.049 1.00 32.28 176 PHE A O 1
ATOM 1390 N N . SER A 1 177 ? -17.706 8.505 1.392 1.00 33.22 177 SER A N 1
ATOM 1391 C CA . SER A 1 177 ? -17.162 9.219 2.547 1.00 33.22 177 SER A CA 1
ATOM 1392 C C . SER A 1 177 ? -16.189 8.289 3.265 1.00 33.22 177 SER A C 1
ATOM 1394 O O . SER A 1 177 ? -16.604 7.352 3.948 1.00 33.22 177 SER A O 1
ATOM 1396 N N . LEU A 1 178 ? -14.886 8.525 3.100 1.00 35.31 178 LEU A N 1
ATOM 1397 C CA . LEU A 1 178 ? -13.876 7.884 3.934 1.00 35.31 178 LEU A CA 1
ATOM 1398 C C . LEU A 1 178 ? -13.696 8.762 5.176 1.00 35.31 178 LEU A C 1
ATOM 1400 O O . LEU A 1 178 ? -12.898 9.699 5.209 1.00 35.31 178 LEU A O 1
ATOM 1404 N N . GLY A 1 179 ? -14.485 8.481 6.209 1.00 34.62 179 GLY A N 1
ATOM 1405 C CA . GLY A 1 179 ? -14.214 9.021 7.534 1.00 34.62 179 GLY A CA 1
ATOM 1406 C C . GLY A 1 179 ? -12.973 8.338 8.096 1.00 34.62 179 GLY A C 1
ATOM 1407 O O . GLY A 1 179 ? -13.060 7.189 8.522 1.00 34.62 179 GLY A O 1
ATOM 1408 N N . ILE A 1 180 ? -11.827 9.021 8.102 1.00 35.69 180 ILE A N 1
ATOM 1409 C CA . ILE A 1 180 ? -10.723 8.637 8.987 1.00 35.69 180 ILE A CA 1
ATOM 1410 C C . ILE A 1 180 ? -11.146 9.119 10.370 1.00 35.69 180 ILE A C 1
ATOM 1412 O O . ILE A 1 180 ? -11.107 10.311 10.665 1.00 35.69 180 ILE A O 1
ATOM 1416 N N . LYS A 1 181 ? -11.686 8.188 11.155 1.00 37.03 181 LYS A N 1
ATOM 1417 C CA . LYS A 1 181 ? -12.195 8.435 12.501 1.00 37.03 181 LYS A CA 1
ATOM 1418 C C . LYS A 1 181 ? -11.131 7.984 13.498 1.00 37.03 181 LYS A C 1
ATOM 1420 O O . LYS A 1 181 ? -10.728 6.824 13.461 1.00 37.03 181 LYS A O 1
ATOM 1425 N N . THR A 1 182 ? -10.663 8.916 14.321 1.00 33.53 182 THR A N 1
ATOM 1426 C CA . THR A 1 182 ? -9.969 8.646 15.589 1.00 33.53 182 THR A CA 1
ATOM 1427 C C . THR A 1 182 ? -10.960 8.583 16.730 1.00 33.53 182 THR A C 1
ATOM 1429 O O . THR A 1 182 ? -11.860 9.458 16.748 1.00 33.53 182 THR A O 1
#

Nearest PDB structures (foldseek):
  2a4k-assembly1_A  TM=3.168E-01  e=6.135E+00  Thermus thermophilus

Radius of gyration: 24.77 Å; Cα contacts (8 Å, |Δi|>4): 143; chains: 1; bounding box: 50×53×56 Å

Secondary structure (DSSP, 8-state):
-----SHHHHHHHHHHHPPTTSPPP------HHHHGGGT--HHHHHHHHHTT-HHHHHHHHHHHHHHHHHHHHHHHHHHHHHHHHHHHHHHHHHHTT-HHHHHHHHHHHT----SS-S-EEEEEEE--GGGHHHHHHHHHHHHHHHHHHHHHHHHTTS-TT--EEEEEEEETTEEEEE----

Sequence (182 aa):
TFLSEELSEELQIKGRTARQGSYGSYSLVLCDKSLEKFLITKADIDNARSAGNLYLLSRAKRCEFFKSQYAESKKYVGHAAKEHKLGEELIAAIKKNDVDTVKRKLCERNKGAQKKKTSRTIVLMDATGSMSHLLQKAKNTVSTMFERIATILKEKGEPPNSFEMQFVVKFASAVFSLGIKT

Organism: Reticulomyxa filosa (NCBI:txid46433)

Foldseek 3Di:
DDDDLDPVVQVVVQVVQDDPPGTRDDDDDDDQVVLVLLVQHPVNCVVCVVVVNNVVVSVVSSVVSVVVVVVVVVVVVVVVVVVVVLVVVLVVCVVVVVVVVNVVSCCVVPDAQDDDAPDEAEAEDEDDVVCPVVVVVVVVVVVVVLVVQLVVCVVVVHHSRRYFYWYFYDDVVDTDIPGPGD